Protein AF-A0A348WV08-F1 (afdb_monomer_lite)

Structure (mmCIF, N/CA/C/O backbone):
data_AF-A0A348WV08-F1
#
_entry.id   AF-A0A348WV08-F1
#
loop_
_atom_site.group_PDB
_atom_site.id
_atom_site.type_symbol
_atom_site.label_atom_id
_atom_site.label_alt_id
_atom_site.label_comp_id
_atom_site.label_asym_id
_atom_site.label_entity_id
_atom_site.label_seq_id
_atom_site.pdbx_PDB_ins_code
_atom_site.Cartn_x
_atom_site.Cartn_y
_atom_site.Cartn_z
_atom_site.occupancy
_atom_site.B_iso_or_equiv
_atom_site.auth_seq_id
_atom_site.auth_comp_id
_atom_site.auth_asym_id
_atom_site.auth_atom_id
_atom_site.pdbx_PDB_model_num
ATOM 1 N N . MET A 1 1 ? 57.930 -30.888 -2.748 1.00 47.56 1 MET A N 1
ATOM 2 C CA . MET A 1 1 ? 56.569 -30.957 -2.159 1.00 47.56 1 MET A CA 1
ATOM 3 C C . MET A 1 1 ? 55.900 -29.597 -1.934 1.00 47.56 1 MET A C 1
ATOM 5 O O . MET A 1 1 ? 54.739 -29.476 -2.292 1.00 47.56 1 MET A O 1
ATOM 9 N N . LYS A 1 2 ? 56.587 -28.553 -1.433 1.00 42.75 2 LYS A N 1
ATOM 10 C CA . LYS A 1 2 ? 55.959 -27.233 -1.171 1.00 42.75 2 LYS A CA 1
ATOM 11 C C . LYS A 1 2 ? 55.374 -26.510 -2.407 1.00 42.75 2 LYS A C 1
ATOM 13 O O . LYS A 1 2 ? 54.366 -25.836 -2.266 1.00 42.75 2 LYS A O 1
ATOM 18 N N . LYS A 1 3 ? 55.942 -26.695 -3.611 1.00 43.44 3 LYS A N 1
ATOM 19 C CA . LYS A 1 3 ? 55.438 -26.076 -4.862 1.00 43.44 3 LYS A CA 1
ATOM 20 C C . LYS A 1 3 ? 54.207 -26.764 -5.478 1.00 43.44 3 LYS A C 1
ATOM 22 O O . LYS A 1 3 ? 53.479 -26.128 -6.225 1.00 43.44 3 LYS A O 1
ATOM 27 N N . ILE A 1 4 ? 53.964 -28.043 -5.170 1.00 52.16 4 ILE A N 1
ATOM 28 C CA . ILE A 1 4 ? 52.787 -28.780 -5.676 1.00 52.16 4 ILE A CA 1
ATOM 29 C C . ILE A 1 4 ? 51.569 -28.493 -4.786 1.00 52.16 4 ILE A C 1
ATOM 31 O O . ILE A 1 4 ? 50.475 -28.293 -5.302 1.00 52.16 4 ILE A O 1
ATOM 35 N N . LEU A 1 5 ? 51.775 -28.350 -3.468 1.00 45.19 5 LEU A N 1
ATOM 36 C CA . LEU A 1 5 ? 50.717 -27.926 -2.544 1.00 45.19 5 LEU A CA 1
ATOM 37 C C . LEU A 1 5 ? 50.213 -26.502 -2.835 1.00 45.19 5 LEU A C 1
ATOM 39 O O . LEU A 1 5 ? 49.016 -26.260 -2.760 1.00 45.19 5 LEU A O 1
ATOM 43 N N . SER A 1 6 ? 51.095 -25.568 -3.216 1.00 48.50 6 SER A N 1
ATOM 44 C CA . SER A 1 6 ? 50.681 -24.191 -3.527 1.00 48.50 6 SER A CA 1
ATOM 45 C C . SER A 1 6 ? 49.849 -24.085 -4.808 1.00 48.50 6 SER A C 1
ATOM 47 O O . SER A 1 6 ? 48.961 -23.245 -4.882 1.00 48.50 6 SER A O 1
ATOM 49 N N . ILE A 1 7 ? 50.098 -24.940 -5.806 1.00 53.59 7 ILE A N 1
ATOM 50 C CA . ILE A 1 7 ? 49.329 -24.954 -7.063 1.00 53.59 7 ILE A CA 1
ATOM 51 C C . ILE A 1 7 ? 47.946 -25.584 -6.841 1.00 53.59 7 ILE A C 1
ATOM 53 O O . ILE A 1 7 ? 46.958 -25.073 -7.363 1.00 53.59 7 ILE A O 1
ATOM 57 N N . LEU A 1 8 ? 47.853 -26.628 -6.007 1.00 46.19 8 LEU A N 1
ATOM 58 C CA . LEU A 1 8 ? 46.576 -27.260 -5.662 1.00 46.19 8 LEU A CA 1
ATOM 59 C C . LEU A 1 8 ? 45.664 -26.318 -4.853 1.00 46.19 8 LEU A C 1
ATOM 61 O O . LEU A 1 8 ? 44.464 -26.273 -5.106 1.00 46.19 8 LEU A O 1
ATOM 65 N N . SER A 1 9 ? 46.239 -25.515 -3.947 1.00 51.31 9 SER A N 1
ATOM 66 C CA . SER A 1 9 ? 45.500 -24.504 -3.174 1.00 51.31 9 SER A CA 1
ATOM 67 C C . SER A 1 9 ? 45.034 -23.306 -4.008 1.00 51.31 9 SER A C 1
ATOM 69 O O . SER A 1 9 ? 44.020 -22.699 -3.683 1.00 51.31 9 SER A O 1
ATOM 71 N N . ILE A 1 10 ? 45.740 -22.957 -5.090 1.00 53.06 10 ILE A N 1
ATOM 72 C CA . ILE A 1 10 ? 45.308 -21.895 -6.015 1.00 53.06 10 ILE A CA 1
ATOM 73 C C . ILE A 1 10 ? 44.174 -22.398 -6.922 1.00 53.06 10 ILE A C 1
ATOM 75 O O . ILE A 1 10 ? 43.250 -21.642 -7.207 1.00 53.06 10 ILE A O 1
ATOM 79 N N . PHE A 1 11 ? 44.191 -23.678 -7.314 1.00 49.22 11 PHE A N 1
ATOM 80 C CA . PHE A 1 11 ? 43.133 -24.283 -8.132 1.00 49.22 11 PHE A CA 1
ATOM 81 C C . PHE A 1 11 ? 41.819 -24.507 -7.364 1.00 49.22 11 PHE A C 1
ATOM 83 O O . PHE A 1 11 ? 40.741 -24.364 -7.937 1.00 49.22 11 PHE A O 1
ATOM 90 N N . THR A 1 12 ? 41.870 -24.809 -6.062 1.00 52.19 12 THR A N 1
ATOM 91 C CA . THR A 1 12 ? 40.659 -24.851 -5.224 1.00 52.19 12 THR A CA 1
ATOM 92 C C . THR A 1 12 ? 40.107 -23.454 -4.947 1.00 52.19 12 THR A C 1
ATOM 94 O O . THR A 1 12 ? 38.890 -23.285 -4.933 1.00 52.19 12 THR A O 1
ATOM 97 N N . LEU A 1 13 ? 40.959 -22.430 -4.815 1.00 40.41 13 LEU A N 1
ATOM 98 C CA . LEU A 1 13 ? 40.504 -21.051 -4.611 1.00 40.41 13 LEU A CA 1
ATOM 99 C C . LEU A 1 13 ? 39.830 -20.458 -5.862 1.00 40.41 13 LEU A C 1
ATOM 101 O O . LEU A 1 13 ? 38.844 -19.732 -5.737 1.00 40.41 13 LEU A O 1
ATOM 105 N N . THR A 1 14 ? 40.290 -20.804 -7.071 1.00 49.41 14 THR A N 1
ATOM 106 C CA . THR A 1 14 ? 39.618 -20.395 -8.317 1.00 49.41 14 THR A CA 1
ATOM 107 C C . THR A 1 14 ? 38.296 -21.130 -8.540 1.00 49.41 14 THR A C 1
ATOM 109 O O . THR A 1 14 ? 37.343 -20.501 -8.994 1.00 49.41 14 THR A O 1
ATOM 112 N N . LEU A 1 15 ? 38.183 -22.402 -8.135 1.00 44.16 15 LEU A N 1
ATOM 113 C CA . LEU A 1 15 ? 36.923 -23.161 -8.183 1.00 44.16 15 LEU A CA 1
ATOM 114 C C . LEU A 1 15 ? 35.855 -22.613 -7.220 1.00 44.16 15 LEU A C 1
ATOM 116 O O . LEU A 1 15 ? 34.680 -22.543 -7.589 1.00 44.16 15 LEU A O 1
ATOM 120 N N . VAL A 1 16 ? 36.251 -22.145 -6.031 1.00 44.25 16 VAL A N 1
ATOM 121 C CA . VAL A 1 16 ? 35.329 -21.494 -5.081 1.00 44.25 16 VAL A CA 1
ATOM 122 C C . VAL A 1 16 ? 34.919 -20.098 -5.572 1.00 44.25 16 VAL A C 1
ATOM 124 O O . VAL A 1 16 ? 33.763 -19.716 -5.419 1.00 44.25 16 VAL A O 1
ATOM 127 N N . MET A 1 17 ? 35.790 -19.363 -6.269 1.00 39.31 17 MET A N 1
ATOM 128 C CA . MET A 1 17 ? 35.460 -18.037 -6.826 1.00 39.31 17 MET A CA 1
ATOM 129 C C . MET A 1 17 ? 34.585 -18.097 -8.094 1.00 39.31 17 MET A C 1
ATOM 131 O O . MET A 1 17 ? 33.838 -17.160 -8.369 1.00 39.31 17 MET A O 1
ATOM 135 N N . SER A 1 18 ? 34.588 -19.208 -8.840 1.00 38.59 18 SER A N 1
ATOM 136 C CA . SER A 1 18 ? 33.618 -19.455 -9.926 1.00 38.59 18 SER A CA 1
ATOM 137 C C . SER A 1 18 ? 32.220 -19.877 -9.437 1.00 38.59 18 SER A C 1
ATOM 139 O O . SER A 1 18 ? 31.273 -19.933 -10.227 1.00 38.59 18 SER A O 1
ATOM 141 N N . SER A 1 19 ? 32.055 -20.120 -8.131 1.00 35.66 19 SER A N 1
ATOM 142 C CA . SER A 1 19 ? 30.757 -20.441 -7.521 1.00 35.66 19 SER A CA 1
ATOM 143 C C . SER A 1 19 ? 29.884 -19.214 -7.206 1.00 35.66 19 SER A C 1
ATOM 145 O O . SER A 1 19 ? 28.741 -19.372 -6.784 1.00 35.66 19 SER A O 1
ATOM 147 N N . CYS A 1 20 ? 30.320 -17.995 -7.555 1.00 36.00 20 CYS A N 1
ATOM 148 C CA . CYS A 1 20 ? 29.444 -16.810 -7.615 1.00 36.00 20 CYS A CA 1
ATOM 149 C C . CYS A 1 20 ? 28.296 -16.928 -8.646 1.00 36.00 20 CYS A C 1
ATOM 151 O O . CYS A 1 20 ? 27.473 -16.026 -8.760 1.00 36.00 20 CYS A O 1
ATOM 153 N N . SER A 1 21 ? 28.207 -18.042 -9.380 1.00 34.44 21 SER A N 1
ATOM 154 C CA . SER A 1 21 ? 27.080 -18.407 -10.248 1.00 34.44 21 SER A CA 1
ATOM 155 C C . SER A 1 21 ? 25.971 -19.218 -9.545 1.00 34.44 21 SER A C 1
ATOM 157 O O . SER A 1 21 ? 24.948 -19.508 -10.169 1.00 34.44 21 SER A O 1
ATOM 159 N N . LEU A 1 22 ? 26.133 -19.581 -8.261 1.00 37.97 22 LEU A N 1
ATOM 160 C CA . LEU A 1 22 ? 25.175 -20.413 -7.509 1.00 37.97 22 LEU A CA 1
ATOM 161 C C . LEU A 1 22 ? 24.136 -19.636 -6.690 1.00 37.97 22 LEU A C 1
ATOM 163 O O . LEU A 1 22 ? 23.132 -20.223 -6.289 1.00 37.97 22 LEU A O 1
ATOM 167 N N . LEU A 1 23 ? 24.276 -18.317 -6.543 1.00 43.03 23 LEU A N 1
ATOM 168 C CA . LEU A 1 23 ? 23.153 -17.445 -6.183 1.00 43.03 23 LEU A CA 1
ATOM 169 C C . LEU A 1 23 ? 22.360 -17.113 -7.453 1.00 43.03 23 LEU A C 1
ATOM 171 O O . LEU A 1 23 ? 22.232 -15.960 -7.857 1.00 43.03 23 LEU A O 1
ATOM 175 N N . LYS A 1 24 ? 21.832 -18.141 -8.131 1.00 50.00 24 LYS A N 1
ATOM 176 C CA . LYS A 1 24 ? 20.733 -17.903 -9.070 1.00 50.00 24 LYS A CA 1
ATOM 177 C C . LYS A 1 24 ? 19.615 -17.297 -8.231 1.00 50.00 24 LYS A C 1
ATOM 179 O O . LYS A 1 24 ? 19.110 -17.989 -7.351 1.00 50.00 24 LYS A O 1
ATOM 184 N N . ASN A 1 25 ? 19.264 -16.032 -8.476 1.00 62.06 25 ASN A N 1
ATOM 185 C CA . ASN A 1 25 ? 18.064 -15.417 -7.907 1.00 62.06 25 ASN A CA 1
ATOM 186 C C . ASN A 1 25 ? 16.901 -16.366 -8.205 1.00 62.06 25 ASN A C 1
ATOM 188 O O . ASN A 1 25 ? 16.489 -16.489 -9.361 1.00 62.06 25 ASN A O 1
ATOM 192 N N . LYS A 1 26 ? 16.474 -17.124 -7.192 1.00 88.12 26 LYS A N 1
ATOM 193 C CA . LYS A 1 26 ? 15.433 -18.131 -7.347 1.00 88.12 26 LYS A CA 1
ATOM 194 C C . LYS A 1 26 ? 14.136 -17.393 -7.634 1.00 88.12 26 LYS A C 1
ATOM 196 O O . LYS A 1 26 ? 13.833 -16.387 -6.995 1.00 88.12 26 LYS A O 1
ATOM 201 N N . TYR A 1 27 ? 13.399 -17.882 -8.617 1.00 94.25 27 TYR A N 1
ATOM 202 C CA . TYR A 1 27 ? 12.135 -17.288 -9.009 1.00 94.25 27 TYR A CA 1
ATOM 203 C C . TYR A 1 27 ? 11.101 -18.364 -9.288 1.00 94.25 27 TYR A C 1
ATOM 205 O O . TYR A 1 27 ? 11.436 -19.503 -9.621 1.00 94.25 27 TYR A O 1
ATOM 213 N N . VAL A 1 28 ? 9.844 -17.963 -9.169 1.00 95.81 28 VAL A N 1
ATOM 214 C CA . VAL A 1 28 ? 8.684 -18.710 -9.643 1.00 95.81 28 VAL A CA 1
ATOM 215 C C . VAL A 1 28 ? 8.104 -17.945 -10.827 1.00 95.81 28 VAL A C 1
ATOM 217 O O . VAL A 1 28 ? 8.175 -16.716 -10.870 1.00 95.81 28 VAL A O 1
ATOM 220 N N . THR A 1 29 ? 7.596 -18.674 -11.819 1.00 97.19 29 THR A N 1
ATOM 221 C CA . THR A 1 29 ? 6.893 -18.088 -12.967 1.00 97.19 29 THR A CA 1
ATOM 222 C C . THR A 1 29 ? 5.398 -18.218 -12.731 1.00 97.19 29 THR A C 1
ATOM 224 O O . THR A 1 29 ? 4.915 -19.327 -12.514 1.00 97.19 29 THR A O 1
ATOM 227 N N . MET A 1 30 ? 4.687 -17.100 -12.787 1.00 97.00 30 MET A N 1
ATOM 228 C CA . MET A 1 30 ? 3.236 -17.043 -12.689 1.00 97.00 30 MET A CA 1
ATOM 229 C C . MET A 1 30 ? 2.674 -16.856 -14.097 1.00 97.00 30 MET A C 1
ATOM 231 O O . MET A 1 30 ? 2.972 -15.865 -14.760 1.00 97.00 30 MET A O 1
ATOM 235 N N . THR A 1 31 ? 1.911 -17.830 -14.590 1.00 96.00 31 THR A N 1
ATOM 236 C CA . THR A 1 31 ? 1.481 -17.858 -15.998 1.00 96.00 31 THR A CA 1
ATOM 237 C C . THR A 1 31 ? 0.559 -16.693 -16.353 1.00 96.00 31 THR A C 1
ATOM 239 O O . THR A 1 31 ? 0.739 -16.084 -17.400 1.00 96.00 31 THR A O 1
ATOM 242 N N . ASN A 1 32 ? -0.367 -16.339 -15.461 1.00 95.31 32 ASN A N 1
ATOM 243 C CA . ASN A 1 32 ? -1.446 -15.386 -15.726 1.00 95.31 32 ASN A CA 1
ATOM 244 C C . ASN A 1 32 ? -1.342 -14.168 -14.802 1.00 95.31 32 ASN A C 1
ATOM 246 O O . ASN A 1 32 ? -2.284 -13.898 -14.071 1.00 95.31 32 ASN A O 1
ATOM 250 N N . GLY A 1 33 ? -0.188 -13.503 -14.746 1.00 96.69 33 GLY A N 1
ATOM 251 C CA . GLY A 1 33 ? 0.015 -12.411 -13.794 1.00 96.69 33 GLY A CA 1
ATOM 252 C C . GLY A 1 33 ? 0.097 -12.887 -12.342 1.00 96.69 33 GLY A C 1
ATOM 253 O O . GLY A 1 33 ? 0.328 -14.065 -12.057 1.00 96.69 33 GLY A O 1
ATOM 254 N N . VAL A 1 34 ? -0.034 -11.953 -11.405 1.00 97.69 34 VAL A N 1
ATOM 255 C CA . VAL A 1 34 ? 0.098 -12.227 -9.969 1.00 97.69 34 VAL A CA 1
ATOM 256 C C . VAL A 1 34 ? -0.884 -11.392 -9.159 1.00 97.69 34 VAL A C 1
ATOM 258 O O . VAL A 1 34 ? -1.019 -10.193 -9.388 1.00 97.69 34 VAL A O 1
ATOM 261 N N . ASP A 1 35 ? -1.540 -12.032 -8.193 1.00 97.25 35 ASP A N 1
ATOM 262 C CA . ASP A 1 35 ? -2.422 -11.370 -7.235 1.00 97.25 35 ASP A CA 1
ATOM 263 C C . ASP A 1 35 ? -1.643 -10.899 -6.007 1.00 97.25 35 ASP A C 1
ATOM 265 O O . ASP A 1 35 ? -0.949 -11.679 -5.346 1.00 97.25 35 ASP A O 1
ATOM 269 N N . ILE A 1 36 ? -1.807 -9.621 -5.682 1.00 97.19 36 ILE A N 1
ATOM 270 C CA . ILE A 1 36 ? -1.300 -8.982 -4.477 1.00 97.19 36 ILE A CA 1
ATOM 271 C C . ILE A 1 36 ? -2.448 -8.897 -3.470 1.00 97.19 36 ILE A C 1
ATOM 273 O O . ILE A 1 36 ? -3.431 -8.189 -3.684 1.00 97.19 36 ILE A O 1
ATOM 277 N N . THR A 1 37 ? -2.330 -9.639 -2.372 1.00 95.88 37 THR A N 1
ATOM 278 C CA . THR A 1 37 ? -3.367 -9.782 -1.340 1.00 95.88 37 THR A CA 1
ATOM 279 C C . THR A 1 37 ? -2.747 -10.179 0.006 1.00 95.88 37 THR A C 1
ATOM 281 O O . THR A 1 37 ? -1.536 -10.342 0.124 1.00 95.88 37 THR A O 1
ATOM 284 N N . ILE A 1 38 ? -3.553 -10.359 1.048 1.00 92.81 38 ILE A N 1
ATOM 285 C CA . ILE A 1 38 ? -3.083 -10.827 2.357 1.00 92.81 38 ILE A CA 1
ATOM 286 C C . ILE A 1 38 ? -2.446 -12.239 2.238 1.00 92.81 38 ILE A C 1
ATOM 288 O O . ILE A 1 38 ? -2.976 -13.082 1.504 1.00 92.81 38 ILE A O 1
ATOM 292 N N . PRO A 1 39 ? -1.340 -12.549 2.953 1.00 91.69 39 PRO A N 1
ATOM 293 C CA . PRO A 1 39 ? -0.739 -13.884 2.969 1.00 91.69 39 PRO A CA 1
ATOM 294 C C . PRO A 1 39 ? -1.702 -14.951 3.488 1.00 91.69 39 PRO A C 1
ATOM 296 O O . PRO A 1 39 ? -2.547 -14.684 4.343 1.00 91.69 39 PRO A O 1
ATOM 299 N N . ASN A 1 40 ? -1.588 -16.170 2.961 1.00 89.94 40 ASN A N 1
ATOM 300 C CA . ASN A 1 40 ? -2.555 -17.238 3.225 1.00 89.94 40 ASN A CA 1
ATOM 301 C C . ASN A 1 40 ? -2.696 -17.561 4.718 1.00 89.94 40 ASN A C 1
ATOM 303 O O . ASN A 1 40 ? -3.810 -17.782 5.179 1.00 89.94 40 ASN A O 1
ATOM 307 N N . GLU A 1 41 ? -1.603 -17.506 5.476 1.00 90.44 41 GLU A N 1
ATOM 308 C CA . GLU A 1 41 ? -1.594 -17.745 6.917 1.00 90.44 41 GLU A CA 1
ATOM 309 C C . GLU A 1 41 ? -2.443 -16.736 7.704 1.00 90.44 41 GLU A C 1
ATOM 311 O O . GLU A 1 41 ? -2.967 -17.077 8.755 1.00 90.44 41 GLU A O 1
ATOM 316 N N . TYR A 1 42 ? -2.659 -15.521 7.191 1.00 92.00 42 TYR A N 1
ATOM 317 C CA . TYR A 1 42 ? -3.542 -14.538 7.827 1.00 92.00 42 TYR A CA 1
ATOM 318 C C . TYR A 1 42 ? -5.014 -14.749 7.443 1.00 92.00 42 TYR A C 1
ATOM 320 O O . TYR A 1 42 ? -5.894 -14.405 8.232 1.00 92.00 42 TYR A O 1
ATOM 328 N N . LYS A 1 43 ? -5.305 -15.312 6.257 1.00 91.00 43 LYS A N 1
ATOM 329 C CA . LYS A 1 43 ? -6.672 -15.408 5.700 1.00 91.00 43 LYS A CA 1
ATOM 330 C C . LYS A 1 43 ? -7.639 -16.155 6.617 1.00 91.00 43 LYS A C 1
ATOM 332 O O . LYS A 1 43 ? -8.775 -15.719 6.773 1.00 91.00 43 LYS A O 1
ATOM 337 N N . GLU A 1 44 ? -7.188 -17.232 7.257 1.00 89.06 44 GLU A N 1
ATOM 338 C CA . GLU A 1 44 ? -8.007 -18.049 8.172 1.00 89.06 44 GLU A CA 1
ATOM 339 C C . GLU A 1 44 ? -8.409 -17.300 9.455 1.00 89.06 44 GLU A C 1
ATOM 341 O O . GLU A 1 44 ? -9.385 -17.647 10.127 1.00 89.06 44 GLU A O 1
ATOM 346 N N . HIS A 1 45 ? -7.674 -16.239 9.785 1.00 93.00 45 HIS A N 1
ATOM 347 C CA . HIS A 1 45 ? -7.901 -15.421 10.969 1.00 93.00 45 HIS A CA 1
ATOM 348 C C . HIS A 1 45 ? -8.636 -14.118 10.665 1.00 93.00 45 HIS A C 1
ATOM 350 O O . HIS A 1 45 ? -9.028 -13.425 11.603 1.00 93.00 45 HIS A O 1
ATOM 356 N N . MET A 1 46 ? -8.851 -13.782 9.391 1.00 94.81 46 MET A N 1
ATOM 357 C CA . MET A 1 46 ? -9.617 -12.596 9.022 1.00 94.81 46 MET A CA 1
ATOM 358 C C . MET A 1 46 ? -11.075 -12.739 9.469 1.00 94.81 46 MET A C 1
ATOM 360 O O . MET A 1 46 ? -11.670 -13.812 9.357 1.00 94.81 46 MET A O 1
ATOM 364 N N . LEU A 1 47 ? -11.649 -11.644 9.969 1.00 95.44 47 LEU A N 1
ATOM 365 C CA . LEU A 1 47 ? -13.059 -11.559 10.353 1.00 95.44 47 LEU A CA 1
ATOM 366 C C . LEU A 1 47 ? -13.969 -11.842 9.151 1.00 95.44 47 LEU A C 1
ATOM 368 O O . LEU A 1 47 ? -14.894 -12.642 9.228 1.00 95.44 47 LEU A O 1
ATOM 372 N N . LEU A 1 48 ? -13.643 -11.221 8.013 1.00 94.38 48 LEU A N 1
ATOM 373 C CA . LEU A 1 48 ? -14.397 -11.304 6.766 1.00 94.38 48 LEU A CA 1
ATOM 374 C C . LEU A 1 48 ? -13.493 -11.786 5.617 1.00 94.38 48 LEU A C 1
ATOM 376 O O . LEU A 1 48 ? -13.024 -10.972 4.820 1.00 94.38 48 LEU A O 1
ATOM 380 N N . PRO A 1 49 ? -13.249 -13.105 5.478 1.00 90.25 49 PRO A N 1
ATOM 381 C CA . PRO A 1 49 ? -12.351 -13.644 4.450 1.00 90.25 49 PRO A CA 1
ATOM 382 C C . PRO A 1 49 ? -12.747 -13.285 3.010 1.00 90.25 49 PRO A C 1
ATOM 384 O O . PRO A 1 49 ? -11.884 -13.156 2.146 1.00 90.25 49 PRO A O 1
ATOM 387 N N . ASN A 1 50 ? -14.044 -13.077 2.758 1.00 89.94 50 ASN A N 1
ATOM 388 C CA . ASN A 1 50 ? -14.577 -12.726 1.437 1.00 89.94 50 ASN A CA 1
ATOM 389 C C . ASN A 1 50 ? -14.431 -11.235 1.081 1.00 89.94 50 ASN A C 1
ATOM 391 O O . ASN A 1 50 ? -14.732 -10.860 -0.045 1.00 89.94 50 ASN A O 1
ATOM 395 N N . HIS A 1 51 ? -13.987 -10.398 2.023 1.00 91.69 51 HIS A N 1
ATOM 396 C CA . HIS A 1 51 ? -13.787 -8.958 1.824 1.00 91.69 51 HIS A CA 1
ATOM 397 C C . HIS A 1 51 ? -12.298 -8.579 1.789 1.00 91.69 51 HIS A C 1
ATOM 399 O O . HIS A 1 51 ? -11.946 -7.404 1.843 1.00 91.69 51 HIS A O 1
ATOM 405 N N . ILE A 1 52 ? -11.401 -9.567 1.719 1.00 93.19 52 ILE A N 1
ATOM 406 C CA . ILE A 1 52 ? -9.962 -9.320 1.616 1.00 93.19 52 ILE A CA 1
ATOM 407 C C . ILE A 1 52 ? -9.661 -8.702 0.240 1.00 93.19 52 ILE A C 1
ATOM 409 O O . ILE A 1 52 ? -10.004 -9.313 -0.777 1.00 93.19 52 ILE A O 1
ATOM 413 N N . PRO A 1 53 ? -8.982 -7.543 0.171 1.00 94.50 53 PRO A N 1
ATOM 414 C CA . PRO A 1 53 ? -8.663 -6.914 -1.097 1.00 94.50 53 PRO A CA 1
ATOM 415 C C . PRO A 1 53 ? -7.645 -7.758 -1.864 1.00 94.50 53 PRO A C 1
ATOM 417 O O . PRO A 1 53 ? -6.717 -8.345 -1.293 1.00 94.50 53 PRO A O 1
ATOM 420 N N . SER A 1 54 ? -7.813 -7.800 -3.181 1.00 94.81 54 SER A N 1
ATOM 421 C CA . SER A 1 54 ? -6.881 -8.445 -4.097 1.00 94.81 54 SER A CA 1
ATOM 422 C C . SER A 1 54 ? -6.670 -7.558 -5.308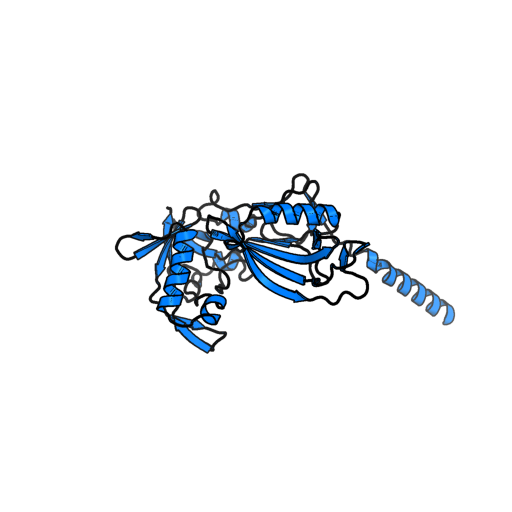 1.00 94.81 54 SER A C 1
ATOM 424 O O . SER A 1 54 ? -7.622 -7.098 -5.934 1.00 94.81 54 SER A O 1
ATOM 426 N N . ILE A 1 55 ? -5.408 -7.317 -5.630 1.00 95.25 55 ILE A N 1
ATOM 427 C CA . ILE A 1 55 ? -4.993 -6.515 -6.769 1.00 95.25 55 ILE A CA 1
ATOM 428 C C . ILE A 1 55 ? -4.246 -7.415 -7.727 1.00 95.25 55 ILE A C 1
ATOM 430 O O . ILE A 1 55 ? -3.191 -7.937 -7.384 1.00 95.25 55 ILE A O 1
ATOM 434 N N . HIS A 1 56 ? -4.758 -7.540 -8.941 1.00 97.12 56 HIS A N 1
ATOM 435 C CA . HIS A 1 56 ? -4.062 -8.271 -9.982 1.00 97.12 56 HIS A CA 1
ATOM 436 C C . HIS A 1 56 ? -3.032 -7.376 -10.684 1.00 97.12 56 HIS A C 1
ATOM 438 O O . HIS A 1 56 ? -3.323 -6.208 -10.960 1.00 97.12 56 HIS A O 1
ATOM 444 N N . PHE A 1 57 ? -1.840 -7.917 -10.946 1.00 98.25 57 PHE A N 1
ATOM 445 C CA . PHE A 1 57 ? -0.834 -7.339 -11.835 1.00 98.25 57 PHE A CA 1
ATOM 446 C C . PHE A 1 57 ? -0.718 -8.190 -13.102 1.00 98.25 57 PHE A C 1
ATOM 448 O O . PHE A 1 57 ? -0.225 -9.324 -13.056 1.00 98.25 57 PHE A O 1
ATOM 455 N N . ASP A 1 58 ? -1.143 -7.616 -14.226 1.00 97.88 58 ASP A N 1
ATOM 456 C CA . ASP A 1 58 ? -1.208 -8.284 -15.523 1.00 97.88 58 ASP A CA 1
ATOM 457 C C . ASP A 1 58 ? 0.161 -8.348 -16.210 1.00 97.88 58 ASP A C 1
ATOM 459 O O . ASP A 1 58 ? 0.660 -7.367 -16.767 1.00 97.88 58 ASP A O 1
ATOM 463 N N . LEU A 1 59 ? 0.763 -9.539 -16.211 1.00 97.81 59 LEU A N 1
ATOM 464 C CA . LEU A 1 59 ? 1.902 -9.870 -17.062 1.00 97.81 59 LEU A CA 1
ATOM 465 C C . LEU A 1 59 ? 1.988 -11.387 -17.258 1.00 97.81 59 LEU A C 1
ATOM 467 O O . LEU A 1 59 ? 2.146 -12.147 -16.300 1.00 97.81 59 LEU A O 1
ATOM 471 N N . GLU A 1 60 ? 1.909 -11.832 -18.510 1.00 97.38 60 GLU A N 1
ATOM 472 C CA . GLU A 1 60 ? 2.022 -13.250 -18.842 1.00 97.38 60 GLU A CA 1
ATOM 473 C C . GLU A 1 60 ? 3.411 -13.785 -18.473 1.00 97.38 60 GLU A C 1
ATOM 475 O O . GLU A 1 60 ? 4.438 -13.169 -18.772 1.00 97.38 60 GLU A O 1
ATOM 480 N N . ASN A 1 61 ? 3.447 -14.957 -17.837 1.00 97.12 61 ASN A N 1
ATOM 481 C CA . ASN A 1 61 ? 4.678 -15.616 -17.400 1.00 97.12 61 ASN A CA 1
ATOM 482 C C . ASN A 1 61 ? 5.586 -14.708 -16.546 1.00 97.12 61 ASN A C 1
ATOM 484 O O . ASN A 1 61 ? 6.818 -14.781 -16.636 1.00 97.12 61 ASN A O 1
ATOM 488 N N . VAL A 1 62 ? 4.987 -13.860 -15.701 1.00 97.69 62 VAL A N 1
ATOM 489 C CA . VAL A 1 62 ? 5.732 -12.970 -14.811 1.00 97.69 62 VAL A CA 1
ATOM 490 C C . VAL A 1 62 ? 6.571 -13.763 -13.820 1.00 97.69 62 VAL A C 1
ATOM 492 O O . VAL A 1 62 ? 6.119 -14.706 -13.170 1.00 97.69 62 VAL A O 1
ATOM 495 N N . ARG A 1 63 ? 7.831 -13.366 -13.690 1.00 97.69 63 ARG A N 1
ATOM 496 C CA . ARG A 1 63 ? 8.792 -13.967 -12.772 1.00 97.69 63 ARG A CA 1
ATOM 497 C C . ARG A 1 63 ? 8.905 -13.137 -11.507 1.00 97.69 63 ARG A C 1
ATOM 499 O O . ARG A 1 63 ? 9.225 -11.943 -11.548 1.00 97.69 63 ARG A O 1
ATOM 506 N N . ILE A 1 64 ? 8.684 -13.793 -10.376 1.00 97.44 64 ILE A N 1
ATOM 507 C CA . ILE A 1 64 ? 8.753 -13.191 -9.044 1.00 97.44 64 ILE A CA 1
ATOM 508 C C . ILE A 1 64 ? 9.751 -13.959 -8.179 1.00 97.44 64 ILE A C 1
ATOM 510 O O . ILE A 1 64 ? 9.944 -15.161 -8.363 1.00 97.44 64 ILE A O 1
ATOM 514 N N . SER A 1 65 ? 10.411 -13.271 -7.248 1.00 95.44 65 SER A N 1
ATOM 515 C CA . SER A 1 65 ? 11.351 -13.895 -6.313 1.00 95.44 65 SER A CA 1
ATOM 516 C C . SER A 1 65 ? 10.644 -14.968 -5.487 1.00 95.44 65 SER A C 1
ATOM 518 O O . SER A 1 65 ? 9.496 -14.763 -5.092 1.00 95.44 65 SER A O 1
ATOM 520 N N . THR A 1 66 ? 11.333 -16.063 -5.151 1.00 94.25 66 THR A N 1
ATOM 521 C CA . THR A 1 66 ? 10.818 -17.052 -4.182 1.00 94.25 66 THR A CA 1
ATOM 522 C C . THR A 1 66 ? 10.600 -16.472 -2.786 1.00 94.25 66 THR A C 1
ATOM 524 O O . THR A 1 66 ? 9.858 -17.054 -2.008 1.00 94.25 66 THR A O 1
ATOM 527 N N . ASP A 1 67 ? 11.216 -15.326 -2.488 1.00 91.88 67 ASP A N 1
ATOM 528 C CA . ASP A 1 67 ? 11.050 -14.602 -1.220 1.00 91.88 67 ASP A CA 1
ATOM 529 C C . ASP A 1 67 ? 9.900 -13.577 -1.278 1.00 91.88 67 ASP A C 1
ATOM 531 O O . ASP A 1 67 ? 9.820 -12.666 -0.447 1.00 91.88 67 ASP A O 1
ATOM 535 N N . SER A 1 68 ? 9.065 -13.646 -2.319 1.00 93.56 68 SER A N 1
ATOM 536 C CA . SER A 1 68 ? 7.820 -12.883 -2.391 1.00 93.56 68 SER A CA 1
ATOM 537 C C . SER A 1 68 ? 6.776 -13.521 -1.477 1.00 93.56 68 SER A C 1
ATOM 539 O O . SER A 1 68 ? 6.717 -14.743 -1.350 1.00 93.56 68 SER A O 1
ATOM 541 N N . THR A 1 69 ? 5.921 -12.699 -0.881 1.00 93.44 69 THR A N 1
ATOM 542 C CA . THR A 1 69 ? 4.689 -13.150 -0.219 1.00 93.44 69 THR A CA 1
ATOM 543 C C . THR A 1 69 ? 3.494 -12.679 -1.044 1.00 93.44 69 THR A C 1
ATOM 545 O O . THR A 1 69 ? 3.654 -11.842 -1.932 1.00 93.44 69 THR A O 1
ATOM 548 N N . ASN A 1 70 ? 2.279 -13.153 -0.750 1.00 94.00 70 ASN A N 1
ATOM 549 C CA . ASN A 1 70 ? 1.083 -12.614 -1.410 1.00 94.00 70 ASN A CA 1
ATOM 550 C C . ASN A 1 70 ? 0.952 -11.093 -1.221 1.00 94.00 70 ASN A C 1
ATOM 552 O O . ASN A 1 70 ? 0.449 -10.418 -2.108 1.00 94.00 70 ASN A O 1
ATOM 556 N N . ALA A 1 71 ? 1.426 -10.550 -0.096 1.00 94.88 71 ALA A N 1
ATOM 557 C CA . ALA A 1 71 ? 1.339 -9.121 0.192 1.00 94.88 71 ALA A CA 1
ATOM 558 C C . ALA A 1 71 ? 2.525 -8.313 -0.334 1.00 94.88 71 ALA A C 1
ATOM 560 O O . ALA A 1 71 ? 2.446 -7.092 -0.333 1.00 94.88 71 ALA A O 1
ATOM 561 N N . LEU A 1 72 ? 3.614 -8.954 -0.764 1.00 95.62 72 LEU A N 1
ATOM 562 C CA . LEU A 1 72 ? 4.800 -8.294 -1.304 1.00 95.62 72 LEU A CA 1
ATOM 563 C C . LEU A 1 72 ? 5.364 -9.112 -2.455 1.00 95.62 72 LEU A C 1
ATOM 565 O O . LEU A 1 72 ? 6.098 -10.086 -2.264 1.00 95.62 72 LEU A O 1
ATOM 569 N N . VAL A 1 73 ? 5.080 -8.647 -3.661 1.00 97.44 73 VAL A N 1
ATOM 570 C CA . VAL A 1 73 ? 5.601 -9.229 -4.887 1.00 97.44 73 VAL A CA 1
ATOM 571 C C . VAL A 1 73 ? 6.879 -8.507 -5.279 1.00 97.44 73 VAL A C 1
ATOM 573 O O . VAL A 1 73 ? 6.885 -7.292 -5.465 1.00 97.44 73 VAL A O 1
ATOM 576 N N . LYS A 1 74 ? 7.973 -9.258 -5.432 1.00 97.12 74 LYS A N 1
ATOM 577 C CA . LYS A 1 74 ? 9.261 -8.745 -5.918 1.00 97.12 74 LYS A CA 1
ATOM 578 C C . LYS A 1 74 ? 9.535 -9.330 -7.294 1.00 97.12 74 LYS A C 1
ATOM 580 O O . LYS A 1 74 ? 9.836 -10.518 -7.408 1.00 97.12 74 LYS A O 1
ATOM 585 N N . PHE A 1 75 ? 9.469 -8.512 -8.336 1.00 97.38 75 PHE A N 1
ATOM 586 C CA . PHE A 1 75 ? 9.770 -8.962 -9.694 1.00 97.38 75 PHE A CA 1
ATOM 587 C C . PHE A 1 75 ? 11.257 -9.280 -9.831 1.00 97.38 75 PHE A C 1
ATOM 589 O O . PHE A 1 75 ? 12.092 -8.592 -9.250 1.00 97.38 75 PHE A O 1
ATOM 596 N N . VAL A 1 76 ? 11.614 -10.282 -10.634 1.00 94.75 76 VAL A N 1
ATOM 597 C CA . VAL A 1 76 ? 13.018 -10.637 -10.910 1.00 94.75 76 VAL A CA 1
ATOM 598 C C . VAL A 1 76 ? 13.147 -11.265 -12.292 1.00 94.75 76 VAL A C 1
ATOM 600 O O . VAL A 1 76 ? 12.315 -12.068 -12.684 1.00 94.75 76 VAL A O 1
ATOM 603 N N . GLN A 1 77 ? 14.222 -10.957 -13.020 1.00 92.56 77 GLN A N 1
ATOM 604 C CA . GLN A 1 77 ? 14.566 -11.622 -14.291 1.00 92.56 77 GLN A CA 1
ATOM 605 C C . GLN A 1 77 ? 13.459 -11.618 -15.370 1.00 92.56 77 GLN A C 1
ATOM 607 O O . GLN A 1 77 ? 13.431 -12.512 -16.224 1.00 92.56 77 GLN A O 1
ATOM 612 N N . ASN A 1 78 ? 12.555 -10.638 -15.339 1.00 96.19 78 ASN A N 1
ATOM 613 C CA . ASN A 1 78 ? 11.616 -10.392 -16.432 1.00 96.19 78 ASN A CA 1
ATOM 614 C C . ASN A 1 78 ? 12.329 -9.679 -17.582 1.00 96.19 78 ASN A C 1
ATOM 616 O O . ASN A 1 78 ? 13.373 -9.050 -17.374 1.00 96.19 78 ASN A O 1
ATOM 620 N N . ASP A 1 79 ? 11.749 -9.748 -18.782 1.00 96.88 79 ASP A N 1
ATOM 621 C CA . ASP A 1 79 ? 12.145 -8.818 -19.834 1.00 96.88 79 ASP A CA 1
ATOM 622 C C . ASP A 1 79 ? 11.910 -7.382 -19.328 1.00 96.88 79 ASP A C 1
ATOM 624 O O . ASP A 1 79 ? 10.807 -7.062 -18.871 1.00 96.88 79 ASP A O 1
ATOM 628 N N . PRO A 1 80 ? 12.945 -6.526 -19.331 1.00 96.44 80 PRO A N 1
ATOM 629 C CA . PRO A 1 80 ? 12.871 -5.231 -18.676 1.00 96.44 80 PRO A CA 1
ATOM 630 C C . PRO A 1 80 ? 11.953 -4.256 -19.416 1.00 96.44 80 PRO A C 1
ATOM 632 O O . PRO A 1 80 ? 11.418 -3.366 -18.768 1.00 96.44 80 PRO A O 1
ATOM 635 N N . TYR A 1 81 ? 11.760 -4.414 -20.729 1.00 97.94 81 TYR A N 1
ATOM 636 C CA . TYR A 1 81 ? 10.879 -3.561 -21.524 1.00 97.94 81 TYR A CA 1
ATOM 637 C C . TYR A 1 81 ? 9.423 -3.964 -21.312 1.00 97.94 81 TYR A C 1
ATOM 639 O O . TYR A 1 81 ? 8.595 -3.112 -21.002 1.00 97.94 81 TYR A O 1
ATOM 647 N N . VAL A 1 82 ? 9.136 -5.267 -21.380 1.00 98.12 82 VAL A N 1
ATOM 648 C CA . VAL A 1 82 ? 7.783 -5.793 -21.156 1.00 98.12 82 VAL A CA 1
ATOM 649 C C . VAL A 1 82 ? 7.314 -5.507 -19.727 1.00 98.12 82 VAL A C 1
ATOM 651 O O . VAL A 1 82 ? 6.190 -5.053 -19.534 1.00 98.12 82 VAL A O 1
ATOM 654 N N . LEU A 1 83 ? 8.176 -5.699 -18.719 1.00 98.12 83 LEU A N 1
ATOM 655 C CA . LEU A 1 83 ? 7.840 -5.347 -17.335 1.00 98.12 83 LEU A CA 1
ATOM 656 C C . LEU A 1 83 ? 7.610 -3.836 -17.168 1.00 98.12 83 LEU A C 1
ATOM 658 O O . LEU A 1 83 ? 6.731 -3.439 -16.407 1.00 98.12 83 LEU A O 1
ATOM 662 N N . SER A 1 84 ? 8.383 -3.005 -17.877 1.00 98.44 84 SER A N 1
ATOM 663 C CA . SER A 1 84 ? 8.201 -1.548 -17.889 1.00 98.44 84 SER A CA 1
ATOM 664 C C . SER A 1 84 ? 6.801 -1.163 -18.351 1.00 98.44 84 SER A C 1
ATOM 666 O O . SER A 1 84 ? 6.119 -0.388 -17.683 1.00 98.44 84 SER A O 1
ATOM 668 N N . ASP A 1 85 ? 6.373 -1.742 -19.474 1.00 98.44 85 ASP A N 1
ATOM 669 C CA . ASP A 1 85 ? 5.081 -1.455 -20.093 1.00 98.44 85 ASP A CA 1
ATOM 670 C C . ASP A 1 85 ? 3.928 -1.996 -19.244 1.00 98.44 85 ASP A C 1
ATOM 672 O O . ASP A 1 85 ? 2.940 -1.296 -19.031 1.00 98.44 85 ASP A O 1
ATOM 676 N N . ALA A 1 86 ? 4.081 -3.19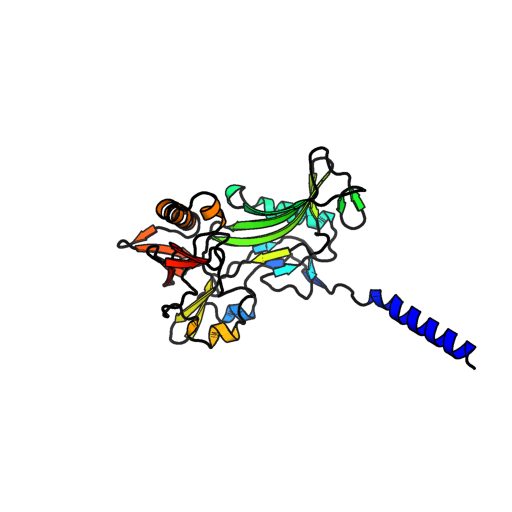5 -18.673 1.00 98.44 86 ALA A N 1
ATOM 677 C CA . ALA A 1 86 ? 3.116 -3.753 -17.729 1.00 98.44 86 ALA A CA 1
ATOM 678 C C . ALA A 1 86 ? 2.958 -2.871 -16.479 1.00 98.44 86 ALA A C 1
ATOM 680 O O . ALA A 1 86 ? 1.838 -2.592 -16.062 1.00 98.44 86 ALA A O 1
ATOM 681 N N . MET A 1 87 ? 4.060 -2.360 -15.914 1.00 98.19 87 MET A N 1
ATOM 682 C CA . MET A 1 87 ? 4.011 -1.436 -14.775 1.00 98.19 87 MET A CA 1
ATOM 683 C C . MET A 1 87 ? 3.347 -0.104 -15.138 1.00 98.19 87 MET A C 1
ATOM 685 O O . MET A 1 87 ? 2.531 0.396 -14.367 1.00 98.19 87 MET A O 1
ATOM 689 N N . ALA A 1 88 ? 3.649 0.452 -16.314 1.00 97.88 88 ALA A N 1
ATOM 690 C CA . ALA A 1 88 ? 3.001 1.667 -16.800 1.00 97.88 88 ALA A CA 1
ATOM 691 C C . ALA A 1 88 ? 1.481 1.479 -16.930 1.00 97.88 88 ALA A C 1
ATOM 693 O O . ALA A 1 88 ? 0.713 2.280 -16.399 1.00 97.88 88 ALA A O 1
ATOM 694 N N . ASN A 1 89 ? 1.050 0.388 -17.570 1.00 97.88 89 ASN A N 1
ATOM 695 C CA . ASN A 1 89 ? -0.364 0.053 -17.743 1.00 97.88 89 ASN A CA 1
ATOM 696 C C . ASN A 1 89 ? -1.061 -0.178 -16.398 1.00 97.88 89 ASN A C 1
ATOM 698 O O . ASN A 1 89 ? -2.159 0.328 -16.175 1.00 97.88 89 ASN A O 1
ATOM 702 N N . HIS A 1 90 ? -0.405 -0.896 -15.483 1.00 97.38 90 HIS A N 1
ATOM 703 C CA . HIS A 1 90 ? -0.926 -1.144 -14.143 1.00 97.38 90 HIS A CA 1
ATOM 704 C C . HIS A 1 90 ? -1.115 0.151 -13.353 1.00 97.38 90 HIS A C 1
ATOM 706 O O . HIS A 1 90 ? -2.121 0.313 -12.673 1.00 97.38 90 HIS A O 1
ATOM 712 N N . LEU A 1 91 ? -0.177 1.096 -13.440 1.00 96.62 91 LEU A N 1
ATOM 713 C CA . LEU A 1 91 ? -0.275 2.367 -12.720 1.00 96.62 91 LEU A CA 1
ATOM 714 C C . LEU A 1 91 ? -1.239 3.363 -13.373 1.00 96.62 91 LEU A C 1
ATOM 716 O O . LEU A 1 91 ? -1.809 4.189 -12.666 1.00 96.62 91 LEU A O 1
ATOM 720 N N . ALA A 1 92 ? -1.477 3.260 -14.683 1.00 95.38 92 ALA A N 1
ATOM 721 C CA . ALA A 1 92 ? -2.401 4.128 -15.415 1.00 95.38 92 ALA A CA 1
ATOM 722 C C . ALA A 1 92 ? -3.870 3.988 -14.976 1.00 95.38 92 ALA A C 1
ATOM 724 O O . ALA A 1 92 ? -4.694 4.832 -15.322 1.00 95.38 92 ALA A O 1
ATOM 725 N N . ARG A 1 93 ? -4.208 2.941 -14.211 1.00 92.31 93 ARG A N 1
ATOM 726 C CA . ARG A 1 93 ? -5.552 2.751 -13.647 1.00 92.31 93 ARG A CA 1
A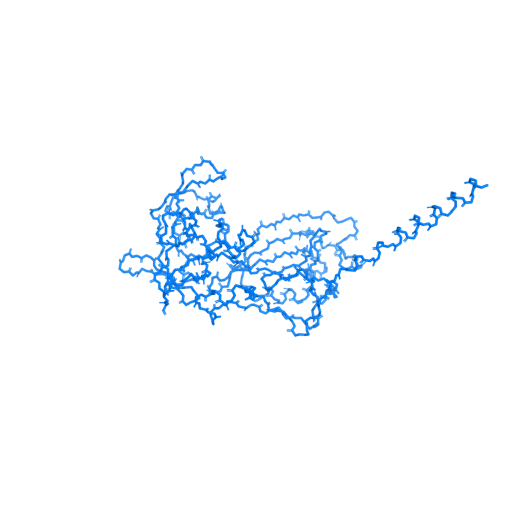TOM 727 C C . ARG A 1 93 ? -5.877 3.706 -12.495 1.00 92.31 93 ARG A C 1
ATOM 729 O O . ARG A 1 93 ? -7.040 3.824 -12.130 1.00 92.31 93 ARG A O 1
ATOM 736 N N . TYR A 1 94 ? -4.862 4.338 -11.908 1.00 93.81 94 TYR A N 1
ATOM 737 C CA . TYR A 1 94 ? -5.030 5.281 -10.810 1.00 93.81 94 TYR A CA 1
ATOM 738 C C . TYR A 1 94 ? -5.097 6.714 -11.332 1.00 93.81 94 TYR A C 1
ATOM 740 O O . TYR A 1 94 ? -4.331 7.104 -12.216 1.00 93.81 94 TYR A O 1
ATOM 748 N N . SER A 1 95 ? -5.972 7.525 -10.745 1.00 90.19 95 SER A N 1
ATOM 749 C CA . SER A 1 95 ? -5.962 8.968 -10.958 1.00 90.19 95 SER A CA 1
ATOM 750 C C . SER A 1 95 ? -4.809 9.630 -10.194 1.00 90.19 95 SER A C 1
ATOM 752 O O . SER A 1 95 ? -4.280 9.099 -9.215 1.00 90.19 95 SER A O 1
ATOM 754 N N . ASN A 1 96 ? -4.406 10.828 -10.624 1.00 86.31 96 ASN A N 1
ATOM 755 C CA . ASN A 1 96 ? -3.278 11.539 -10.009 1.00 86.31 96 ASN A CA 1
ATOM 756 C C . ASN A 1 96 ? -3.490 11.824 -8.513 1.00 86.31 96 ASN A C 1
ATOM 758 O O . ASN A 1 96 ? -2.531 11.816 -7.752 1.00 86.31 96 ASN A O 1
ATOM 762 N N . ASP A 1 97 ? -4.730 12.061 -8.081 1.00 86.06 97 ASP A N 1
ATOM 763 C CA . ASP A 1 97 ? -5.085 12.322 -6.682 1.00 86.06 97 ASP A CA 1
ATOM 764 C C . ASP A 1 97 ? -5.157 11.054 -5.811 1.00 86.06 97 ASP A C 1
ATOM 766 O O . ASP A 1 97 ? -5.294 11.159 -4.592 1.00 86.06 97 ASP A O 1
ATOM 770 N N . GLN A 1 98 ? -5.048 9.863 -6.411 1.00 90.19 98 GLN A N 1
ATOM 771 C CA . GLN A 1 98 ? -4.925 8.587 -5.700 1.00 90.19 98 GLN A CA 1
ATOM 772 C C . GLN A 1 98 ? -3.465 8.206 -5.423 1.00 90.19 98 GLN A C 1
ATOM 774 O O . GLN A 1 98 ? -3.221 7.320 -4.601 1.00 90.19 98 GLN A O 1
ATOM 779 N N . ILE A 1 99 ? -2.496 8.844 -6.092 1.00 92.06 99 ILE A N 1
ATOM 780 C CA . ILE A 1 99 ? -1.070 8.526 -5.977 1.00 92.06 99 ILE A CA 1
ATOM 781 C C . ILE A 1 99 ? -0.350 9.592 -5.153 1.00 92.06 99 ILE A C 1
ATOM 783 O O . ILE A 1 99 ? -0.394 10.781 -5.452 1.00 92.06 99 ILE A O 1
ATOM 787 N N . ILE A 1 100 ? 0.416 9.142 -4.162 1.00 91.00 100 ILE A N 1
ATOM 788 C CA . ILE A 1 100 ? 1.349 9.978 -3.408 1.00 91.00 100 ILE A CA 1
ATOM 789 C C . ILE A 1 100 ? 2.770 9.470 -3.650 1.00 91.00 100 ILE A C 1
ATOM 791 O O . ILE A 1 100 ? 3.062 8.292 -3.440 1.00 91.00 100 ILE A O 1
ATOM 795 N N . GLU A 1 101 ? 3.676 10.356 -4.065 1.00 90.06 101 GLU A N 1
ATOM 796 C CA . GLU A 1 101 ? 5.109 10.056 -4.135 1.00 90.06 101 GLU A CA 1
ATOM 797 C C . GLU A 1 101 ? 5.757 10.289 -2.765 1.00 90.06 101 GLU A C 1
ATOM 799 O O . GLU A 1 101 ? 5.622 11.355 -2.169 1.00 90.06 101 GLU A O 1
ATOM 804 N N . THR A 1 102 ? 6.451 9.275 -2.250 1.00 85.81 102 THR A N 1
ATOM 805 C CA . THR A 1 102 ? 6.896 9.229 -0.843 1.00 85.81 102 THR A CA 1
ATOM 806 C C . THR A 1 102 ? 8.405 9.189 -0.679 1.00 85.81 102 THR A C 1
ATOM 808 O O . THR A 1 102 ? 8.949 9.644 0.325 1.00 85.81 102 THR A O 1
ATOM 811 N N . ARG A 1 103 ? 9.094 8.657 -1.687 1.00 84.81 103 ARG A N 1
ATOM 812 C CA . ARG A 1 103 ? 10.548 8.653 -1.799 1.00 84.81 103 ARG A CA 1
ATOM 813 C C . ARG A 1 103 ? 10.892 9.079 -3.212 1.00 84.81 103 ARG A C 1
ATOM 815 O O . ARG A 1 103 ? 10.331 8.527 -4.154 1.00 84.81 103 ARG A O 1
ATOM 822 N N . ARG A 1 104 ? 11.843 10.003 -3.332 1.00 90.12 104 ARG A N 1
ATOM 823 C CA . ARG A 1 104 ? 12.424 10.448 -4.598 1.00 90.12 104 ARG A CA 1
ATOM 824 C C . ARG A 1 104 ? 13.926 10.586 -4.414 1.00 90.12 104 ARG A C 1
ATOM 826 O O . ARG A 1 104 ? 14.382 11.518 -3.760 1.00 90.12 104 ARG A O 1
ATOM 833 N N . VAL A 1 105 ? 14.687 9.646 -4.961 1.00 91.56 105 VAL A N 1
ATOM 834 C CA . VAL A 1 105 ? 16.152 9.672 -4.907 1.00 91.56 105 VAL A CA 1
ATOM 835 C C . VAL A 1 105 ? 16.688 9.725 -6.326 1.00 91.56 105 VAL A C 1
ATOM 837 O O . VAL A 1 105 ? 16.468 8.812 -7.119 1.00 91.56 105 VAL A O 1
ATOM 840 N N . GLU A 1 106 ? 17.384 10.808 -6.648 1.00 92.56 106 GLU A N 1
ATOM 841 C CA . GLU A 1 106 ? 18.054 10.955 -7.933 1.00 92.56 106 GLU A CA 1
ATOM 842 C C . GLU A 1 106 ? 19.277 10.041 -8.027 1.00 92.56 106 GLU A C 1
ATOM 844 O O . GLU A 1 106 ? 20.035 9.874 -7.069 1.00 92.56 106 GLU A O 1
ATOM 849 N N . ARG A 1 107 ? 19.460 9.430 -9.197 1.00 90.50 107 ARG A N 1
ATOM 850 C CA . ARG A 1 107 ? 20.617 8.599 -9.525 1.00 90.50 107 ARG A CA 1
ATOM 851 C C . ARG A 1 107 ? 21.435 9.296 -10.602 1.00 90.50 107 ARG A C 1
ATOM 853 O O . ARG A 1 107 ? 20.912 9.634 -11.660 1.00 90.50 107 ARG A O 1
ATOM 860 N N . GLU A 1 108 ? 22.729 9.457 -10.342 1.00 87.75 108 GLU A N 1
ATOM 861 C CA . GLU A 1 108 ? 23.675 9.961 -11.337 1.00 87.75 108 GLU A CA 1
ATOM 862 C C . GLU A 1 108 ? 23.968 8.891 -12.398 1.00 87.75 108 GLU A C 1
ATOM 864 O O . GLU A 1 108 ? 24.493 7.816 -12.095 1.00 87.75 108 GLU A O 1
ATOM 869 N N . GLU A 1 109 ? 23.674 9.198 -13.661 1.00 89.19 109 GLU A N 1
ATOM 870 C CA . GLU A 1 109 ? 23.765 8.248 -14.774 1.00 89.19 109 GLU A CA 1
ATOM 871 C C . GLU A 1 109 ? 24.823 8.702 -15.788 1.00 89.19 109 GLU A C 1
ATOM 873 O O . GLU A 1 109 ? 24.582 9.541 -16.651 1.00 89.19 109 GLU A O 1
ATOM 878 N N . LYS A 1 110 ? 26.033 8.135 -15.706 1.00 84.69 110 LYS A N 1
ATOM 879 C CA . LYS A 1 110 ? 27.184 8.581 -16.522 1.00 84.69 110 LYS A CA 1
ATOM 880 C C . LYS A 1 110 ? 27.146 8.135 -17.987 1.00 84.69 110 LYS A C 1
ATOM 882 O O . LYS A 1 110 ? 27.827 8.725 -18.817 1.00 84.69 110 LYS A O 1
ATOM 887 N N . LYS A 1 111 ? 26.430 7.051 -18.297 1.00 87.81 111 LYS A N 1
ATOM 888 C CA . LYS A 1 111 ? 26.379 6.430 -19.639 1.00 87.81 111 LYS A CA 1
ATOM 889 C C . LYS A 1 111 ? 24.952 6.360 -20.197 1.00 87.81 111 LYS A C 1
ATOM 891 O O . LYS A 1 111 ? 24.705 5.593 -21.120 1.00 87.81 111 LYS A O 1
ATOM 896 N N . GLY A 1 112 ? 24.026 7.120 -19.613 1.00 91.31 112 GLY A N 1
ATOM 897 C CA . GLY A 1 112 ? 22.589 6.892 -19.751 1.00 91.31 112 GLY A CA 1
ATOM 898 C C . GLY A 1 112 ? 22.053 5.941 -18.679 1.00 91.31 112 GLY A C 1
ATOM 899 O O . GLY A 1 112 ? 22.821 5.300 -17.959 1.00 91.31 112 GLY A O 1
ATOM 900 N N . ALA A 1 113 ? 20.730 5.871 -18.569 1.00 94.69 113 ALA A N 1
ATOM 901 C CA . ALA A 1 113 ? 20.041 5.024 -17.609 1.00 94.69 113 ALA A CA 1
ATOM 902 C C . ALA A 1 113 ? 20.041 3.564 -18.074 1.00 94.69 113 ALA A C 1
ATOM 904 O O . ALA A 1 113 ? 19.734 3.255 -19.227 1.00 94.69 113 ALA A O 1
ATOM 905 N N . LYS A 1 114 ? 20.357 2.643 -17.164 1.00 93.69 114 LYS A N 1
ATOM 906 C CA . LYS A 1 114 ? 20.379 1.209 -17.476 1.00 93.69 114 LYS A CA 1
ATOM 907 C C . LYS A 1 114 ? 18.963 0.629 -17.559 1.00 93.69 114 LYS A C 1
ATOM 909 O O . LYS A 1 114 ? 18.160 0.861 -16.662 1.00 93.69 114 LYS A O 1
ATOM 914 N N . LEU A 1 115 ? 18.665 -0.202 -18.554 1.00 94.69 115 LEU A N 1
ATOM 915 C CA . LEU A 1 115 ? 17.436 -1.001 -18.626 1.00 94.69 115 LEU A CA 1
ATOM 916 C C . LEU A 1 115 ? 17.792 -2.431 -19.039 1.00 94.69 115 LEU A C 1
ATOM 918 O O . LEU A 1 115 ? 18.158 -2.704 -20.178 1.00 94.69 115 LEU A O 1
ATOM 922 N N . GLY A 1 116 ? 17.774 -3.353 -18.074 1.00 89.44 116 GLY A N 1
ATOM 923 C CA . GLY A 1 116 ? 18.330 -4.693 -18.269 1.00 89.44 116 GLY A CA 1
ATOM 924 C C . GLY A 1 116 ? 19.813 -4.650 -18.634 1.00 89.44 116 GLY A C 1
ATOM 925 O O . GLY A 1 116 ? 20.646 -4.290 -17.802 1.00 89.44 116 GLY A O 1
ATOM 926 N N . LYS A 1 117 ? 20.150 -5.051 -19.863 1.00 90.38 117 LYS A N 1
ATOM 927 C CA . LYS A 1 117 ? 21.529 -5.039 -20.381 1.00 90.38 117 LYS A CA 1
ATOM 928 C C . LYS A 1 117 ? 21.893 -3.742 -21.114 1.00 90.38 117 LYS A C 1
ATOM 930 O O . LYS A 1 117 ? 23.079 -3.486 -21.306 1.00 90.38 117 LYS A O 1
ATOM 935 N N . ASP A 1 118 ? 20.895 -2.956 -21.501 1.00 94.81 118 ASP A N 1
ATOM 936 C CA . ASP A 1 118 ? 21.055 -1.802 -22.377 1.00 94.81 118 ASP A CA 1
ATOM 937 C C . ASP A 1 118 ? 21.213 -0.509 -21.565 1.00 94.81 118 ASP A C 1
ATOM 939 O O . ASP A 1 118 ? 20.813 -0.427 -20.400 1.00 94.81 118 ASP A O 1
ATOM 943 N N . TYR A 1 119 ? 21.817 0.504 -22.186 1.00 96.00 119 TYR A N 1
ATOM 944 C CA . TYR A 1 119 ? 21.918 1.862 -21.653 1.00 96.00 119 TYR A CA 1
ATOM 945 C C . TYR A 1 119 ? 21.172 2.801 -22.591 1.00 96.00 119 TYR A C 1
ATOM 947 O O . TYR A 1 119 ? 21.501 2.882 -23.775 1.00 96.00 119 TYR A O 1
ATOM 955 N N . LEU A 1 120 ? 20.167 3.492 -22.063 1.00 96.62 120 LEU A N 1
ATOM 956 C CA . LEU A 1 120 ? 19.335 4.419 -22.818 1.00 96.62 120 LEU A CA 1
ATOM 957 C C . LEU A 1 120 ? 19.699 5.864 -22.449 1.00 96.62 120 LEU A C 1
ATOM 959 O O . LEU A 1 120 ? 19.910 6.151 -21.265 1.00 96.62 120 LEU A O 1
ATOM 963 N N . PRO A 1 121 ? 19.789 6.785 -23.426 1.00 96.62 121 PRO A N 1
ATOM 964 C CA . PRO A 1 121 ? 20.006 8.196 -23.130 1.00 96.62 121 PRO A CA 1
ATOM 965 C C . PRO A 1 121 ? 18.831 8.738 -22.317 1.00 96.62 121 PRO A C 1
ATOM 967 O O . PRO A 1 121 ? 17.689 8.347 -22.545 1.00 96.62 121 PRO A O 1
ATOM 970 N N . ILE A 1 122 ? 19.113 9.623 -21.368 1.00 96.75 122 ILE A N 1
ATOM 971 C CA . ILE A 1 122 ? 18.076 10.300 -20.587 1.00 96.75 122 ILE A CA 1
ATOM 972 C C . ILE A 1 122 ? 17.705 11.581 -21.321 1.00 96.75 122 ILE A C 1
ATOM 974 O O . ILE A 1 122 ? 18.598 12.305 -21.765 1.00 96.75 122 ILE A O 1
ATOM 978 N N . ASP A 1 123 ? 16.408 11.843 -21.452 1.00 96.62 123 ASP A N 1
ATOM 979 C CA . ASP A 1 123 ? 15.919 13.059 -22.095 1.00 96.62 123 ASP A CA 1
ATOM 980 C C . ASP A 1 123 ? 16.403 14.303 -21.346 1.00 96.62 123 ASP A C 1
ATOM 982 O O . ASP A 1 123 ? 16.423 14.340 -20.110 1.00 96.62 123 ASP A O 1
ATOM 986 N N . GLU A 1 124 ? 16.773 15.335 -22.103 1.00 94.19 124 GLU A N 1
ATOM 987 C CA . GLU A 1 124 ? 17.229 16.609 -21.552 1.00 94.19 124 GLU A CA 1
ATOM 988 C C . GLU A 1 124 ? 16.196 17.191 -20.573 1.00 94.19 124 GLU A C 1
ATOM 990 O O . GLU A 1 124 ? 14.992 17.177 -20.826 1.00 94.19 124 GLU A O 1
ATOM 995 N N . GLY A 1 125 ? 16.666 17.676 -19.420 1.00 92.06 125 GLY A N 1
ATOM 996 C CA . GLY A 1 125 ? 15.803 18.203 -18.358 1.00 92.06 125 GLY A CA 1
ATOM 997 C C . GLY A 1 125 ? 15.100 17.142 -17.501 1.00 92.06 125 GLY A C 1
ATOM 998 O O . GLY A 1 125 ? 14.367 17.506 -16.582 1.00 92.06 125 GLY A O 1
ATOM 999 N N . THR A 1 126 ? 15.328 15.846 -17.747 1.00 94.56 126 THR A N 1
ATOM 1000 C CA . THR A 1 126 ? 14.780 14.745 -16.936 1.00 94.56 126 THR A CA 1
ATOM 1001 C C . THR A 1 126 ? 15.863 14.010 -16.143 1.00 94.56 126 THR A C 1
ATOM 1003 O O . THR A 1 126 ? 17.060 14.226 -16.333 1.00 94.56 126 THR A O 1
ATOM 1006 N N . GLN A 1 127 ? 15.444 13.163 -15.198 1.00 94.00 127 GLN A N 1
ATOM 1007 C CA . GLN A 1 127 ? 16.333 12.483 -14.253 1.00 94.00 127 GLN A CA 1
ATOM 1008 C C . GLN A 1 127 ? 15.961 11.004 -14.092 1.00 94.00 127 GLN A C 1
ATOM 1010 O O . GLN A 1 127 ? 14.800 10.619 -14.244 1.00 94.00 127 GLN A O 1
ATOM 1015 N N . SER A 1 128 ? 16.951 10.186 -13.725 1.00 96.19 128 SER A N 1
ATOM 1016 C CA . SER A 1 128 ? 16.748 8.815 -13.244 1.00 96.19 128 SER A CA 1
ATOM 1017 C C . SER A 1 128 ? 16.425 8.863 -11.751 1.00 96.19 128 SER A C 1
ATOM 1019 O O . SER A 1 128 ? 17.231 9.340 -10.955 1.00 96.19 128 SER A O 1
ATOM 1021 N N . LEU A 1 129 ? 15.232 8.414 -11.366 1.00 95.50 129 LEU A N 1
ATOM 1022 C CA . LEU A 1 129 ? 14.678 8.574 -10.022 1.00 95.50 129 LEU A CA 1
ATOM 1023 C C . LEU A 1 129 ? 14.266 7.226 -9.444 1.00 95.50 129 LEU A C 1
ATOM 1025 O O . LEU A 1 129 ? 13.369 6.578 -9.978 1.00 95.50 129 LEU A O 1
ATOM 1029 N N . GLU A 1 130 ? 14.867 6.823 -8.331 1.00 95.50 130 GLU A N 1
ATOM 1030 C CA . GLU A 1 130 ? 14.333 5.754 -7.488 1.00 95.50 130 GLU A CA 1
ATOM 1031 C C . GLU A 1 130 ? 13.155 6.307 -6.681 1.00 95.50 130 GLU A C 1
ATOM 1033 O O . GLU A 1 130 ? 13.282 7.304 -5.962 1.00 95.50 130 GLU A O 1
ATOM 1038 N N . LYS A 1 131 ? 11.996 5.668 -6.834 1.00 94.31 131 LYS A N 1
ATOM 1039 C CA . LYS A 1 131 ? 10.709 6.116 -6.318 1.00 94.31 131 LYS A CA 1
ATOM 1040 C C . LYS A 1 131 ? 10.053 5.058 -5.446 1.00 94.31 131 LYS A C 1
ATOM 1042 O O . LYS A 1 131 ? 10.139 3.863 -5.725 1.00 94.31 131 LYS A O 1
ATOM 1047 N N . ILE A 1 132 ? 9.375 5.527 -4.403 1.00 94.75 132 ILE A N 1
ATOM 1048 C CA . ILE A 1 132 ? 8.286 4.780 -3.772 1.00 94.75 132 ILE A CA 1
ATOM 1049 C C . ILE A 1 132 ? 7.026 5.616 -3.922 1.00 94.75 132 ILE A C 1
ATOM 1051 O O . ILE A 1 132 ? 7.000 6.768 -3.476 1.00 94.75 132 ILE A O 1
ATOM 1055 N N . ILE A 1 133 ? 5.993 5.040 -4.523 1.00 95.19 133 ILE A N 1
ATOM 1056 C CA . ILE A 1 133 ? 4.670 5.658 -4.601 1.00 95.19 133 ILE A CA 1
ATOM 1057 C C . ILE A 1 133 ? 3.665 4.819 -3.820 1.00 95.19 133 ILE A C 1
ATOM 1059 O O . ILE A 1 133 ? 3.776 3.595 -3.784 1.00 95.19 133 ILE A O 1
ATOM 1063 N N . ILE A 1 134 ? 2.690 5.478 -3.204 1.00 95.25 134 ILE A N 1
ATOM 1064 C CA . ILE A 1 134 ? 1.548 4.837 -2.555 1.00 95.25 134 ILE A CA 1
ATOM 1065 C C . ILE A 1 134 ? 0.306 5.198 -3.351 1.00 95.25 134 ILE A C 1
ATOM 1067 O O . ILE A 1 134 ? 0.013 6.380 -3.514 1.00 95.25 134 ILE A O 1
ATOM 1071 N N . ALA A 1 135 ? -0.408 4.189 -3.837 1.00 95.50 135 ALA A N 1
ATOM 1072 C CA . ALA A 1 135 ? -1.709 4.365 -4.463 1.00 95.50 135 ALA A CA 1
ATOM 1073 C C . ALA A 1 135 ? -2.815 3.969 -3.480 1.00 95.50 135 ALA A C 1
ATOM 1075 O O . ALA A 1 135 ? -2.725 2.914 -2.846 1.00 95.50 135 ALA A O 1
ATOM 1076 N N . THR A 1 136 ? -3.852 4.796 -3.368 1.00 94.25 136 THR A N 1
ATOM 1077 C CA . THR A 1 136 ? -5.054 4.520 -2.566 1.00 94.25 136 THR A CA 1
ATOM 1078 C C . THR A 1 136 ? -6.213 4.209 -3.505 1.00 94.25 136 THR A C 1
ATOM 1080 O O . THR A 1 136 ? -6.548 5.029 -4.355 1.00 94.25 136 THR A O 1
ATOM 1083 N N . GLN A 1 137 ? -6.799 3.021 -3.379 1.00 92.12 137 GLN A N 1
ATOM 1084 C CA . GLN A 1 137 ? -7.986 2.622 -4.135 1.00 92.12 137 GLN A CA 1
ATOM 1085 C C . GLN A 1 137 ? -9.239 3.345 -3.620 1.00 92.12 137 GLN A C 1
ATOM 1087 O O . GLN A 1 137 ? -9.233 3.952 -2.547 1.00 92.12 137 GLN A O 1
ATOM 1092 N N . ASP A 1 138 ? -10.329 3.273 -4.380 1.00 90.12 138 ASP A N 1
ATOM 1093 C CA . ASP A 1 138 ? -11.599 3.908 -4.004 1.00 90.12 138 ASP A CA 1
ATOM 1094 C C . ASP A 1 138 ? -12.166 3.356 -2.693 1.00 90.12 138 ASP A C 1
ATOM 1096 O O . ASP A 1 138 ? -12.778 4.098 -1.935 1.00 90.12 138 ASP A O 1
ATOM 1100 N N . ASP A 1 139 ? -11.883 2.089 -2.388 1.00 89.38 139 ASP A N 1
ATOM 1101 C CA . ASP A 1 139 ? -12.241 1.438 -1.126 1.00 89.38 139 ASP A CA 1
ATOM 1102 C C . ASP A 1 139 ? -11.288 1.770 0.037 1.00 89.38 139 ASP A C 1
ATOM 1104 O O . ASP A 1 139 ? -11.444 1.221 1.120 1.00 89.38 139 ASP A O 1
ATOM 1108 N N . GLY A 1 140 ? -10.276 2.621 -0.173 1.00 91.81 140 GLY A N 1
ATOM 1109 C CA . GLY A 1 140 ? -9.273 2.994 0.829 1.00 91.81 140 GLY A CA 1
ATOM 1110 C C . GLY A 1 140 ? -8.096 2.028 0.965 1.00 91.81 140 GLY A C 1
ATOM 1111 O O . GLY A 1 140 ? -7.145 2.333 1.690 1.00 91.81 140 GLY A O 1
ATOM 1112 N N . THR A 1 141 ? -8.098 0.901 0.245 1.00 94.06 141 THR A N 1
ATOM 1113 C CA . THR A 1 141 ? -6.973 -0.039 0.230 1.00 94.06 141 THR A CA 1
ATOM 1114 C C . THR A 1 141 ? -5.729 0.643 -0.331 1.00 94.06 141 THR A C 1
ATOM 1116 O O . THR A 1 141 ? -5.759 1.233 -1.415 1.00 94.06 141 THR A O 1
ATOM 1119 N N . ARG A 1 142 ? -4.599 0.518 0.371 1.00 94.44 142 ARG A N 1
ATOM 1120 C CA . ARG A 1 142 ? -3.331 1.132 -0.041 1.00 94.44 142 ARG A CA 1
ATOM 1121 C C . ARG A 1 142 ? -2.334 0.116 -0.568 1.00 94.44 142 ARG A C 1
ATOM 1123 O O . ARG A 1 142 ? -2.151 -0.961 0.000 1.00 94.44 142 ARG A O 1
ATOM 1130 N N . VAL A 1 143 ? -1.638 0.514 -1.626 1.00 95.75 143 VAL A N 1
ATOM 1131 C CA . VAL A 1 143 ? -0.622 -0.294 -2.298 1.00 95.75 143 VAL A CA 1
ATOM 1132 C C . VAL A 1 143 ? 0.633 0.533 -2.486 1.00 95.75 143 VAL A C 1
ATOM 1134 O O . VAL A 1 143 ? 0.586 1.626 -3.050 1.00 95.75 143 VAL A O 1
ATOM 1137 N N . SER A 1 144 ? 1.758 0.000 -2.037 1.00 95.81 144 SER A N 1
ATOM 1138 C CA . SER A 1 144 ? 3.073 0.584 -2.238 1.00 95.81 144 SER A CA 1
ATOM 1139 C C . SER A 1 144 ? 3.737 0.002 -3.477 1.00 95.81 144 SER A C 1
ATOM 1141 O O . SER A 1 144 ? 3.704 -1.207 -3.703 1.00 95.81 144 SER A O 1
ATOM 1143 N N . TYR A 1 145 ? 4.378 0.860 -4.259 1.00 97.38 145 TYR A N 1
ATOM 1144 C CA . TYR A 1 145 ? 5.170 0.477 -5.417 1.00 97.38 145 TYR A CA 1
ATOM 1145 C C . TYR A 1 145 ? 6.573 1.039 -5.261 1.00 97.38 145 TYR A C 1
ATOM 1147 O O . TYR A 1 145 ? 6.735 2.236 -5.032 1.00 97.38 145 TYR A O 1
ATOM 1155 N N . SER A 1 146 ? 7.584 0.191 -5.424 1.00 97.06 146 SER A N 1
ATOM 1156 C CA . SER A 1 146 ? 8.992 0.591 -5.409 1.00 97.06 146 SER A CA 1
ATOM 1157 C C . SER A 1 146 ? 9.618 0.273 -6.758 1.00 97.06 146 SER A C 1
ATOM 1159 O O . SER A 1 146 ? 9.565 -0.871 -7.214 1.00 97.06 146 SER A O 1
ATOM 1161 N N . PHE A 1 147 ? 10.195 1.279 -7.406 1.00 97.12 147 PHE A N 1
ATOM 1162 C CA . PHE A 1 147 ? 10.837 1.154 -8.714 1.00 97.12 147 PHE A CA 1
ATOM 1163 C C . PHE A 1 147 ? 11.784 2.324 -8.974 1.00 97.12 147 PHE A C 1
ATOM 1165 O O . PHE A 1 147 ? 11.800 3.310 -8.244 1.00 97.12 147 PHE A O 1
ATOM 1172 N N . ARG A 1 148 ? 12.539 2.257 -10.067 1.00 96.38 148 ARG A N 1
ATOM 1173 C CA . ARG A 1 148 ? 13.234 3.406 -10.647 1.00 96.38 148 ARG A CA 1
ATOM 1174 C C . ARG A 1 148 ? 12.521 3.859 -11.914 1.00 96.38 148 ARG A C 1
ATOM 1176 O O . ARG A 1 148 ? 12.024 3.028 -12.663 1.00 96.38 148 ARG A O 1
ATOM 1183 N N . THR A 1 149 ? 12.496 5.160 -12.168 1.00 97.06 149 THR A N 1
ATOM 1184 C CA . THR A 1 149 ? 11.969 5.755 -13.403 1.00 97.06 149 THR A CA 1
ATOM 1185 C C . THR A 1 149 ? 13.021 6.588 -14.106 1.00 97.06 149 THR A C 1
ATOM 1187 O O . THR A 1 149 ? 13.883 7.156 -13.447 1.00 97.06 149 THR A O 1
ATOM 1190 N N . PHE A 1 150 ? 12.955 6.670 -15.428 1.00 97.44 150 PHE A N 1
ATOM 1191 C CA . PHE A 1 150 ? 13.691 7.649 -16.229 1.00 97.44 150 PHE A CA 1
ATOM 1192 C C . PHE A 1 150 ? 12.955 7.858 -17.555 1.00 97.44 150 PHE A C 1
ATOM 1194 O O . PHE A 1 150 ? 12.189 6.988 -17.972 1.00 97.44 150 PHE A O 1
ATOM 1201 N N . GLN A 1 151 ? 13.184 8.990 -18.218 1.00 98.00 151 GLN A N 1
ATOM 1202 C CA . GLN A 1 151 ? 12.594 9.273 -19.524 1.00 98.00 151 GLN A CA 1
ATOM 1203 C C . GLN A 1 151 ? 13.642 9.134 -20.630 1.00 98.00 151 GLN A C 1
ATOM 1205 O O . GLN A 1 151 ? 14.774 9.585 -20.466 1.00 98.00 151 GLN A O 1
ATOM 1210 N N . SER A 1 152 ? 13.277 8.486 -21.735 1.00 97.81 152 SER A N 1
ATOM 1211 C CA . SER A 1 152 ? 14.121 8.347 -22.923 1.00 97.81 152 SER A CA 1
ATOM 1212 C C . SER A 1 152 ? 13.259 8.357 -24.183 1.00 97.81 152 SER A C 1
ATOM 1214 O O . SER A 1 152 ? 12.325 7.559 -24.304 1.00 97.81 152 SER A O 1
ATOM 1216 N N . ASN A 1 153 ? 13.569 9.250 -25.122 1.00 96.38 153 ASN A N 1
ATOM 1217 C CA . ASN A 1 153 ? 12.812 9.509 -26.347 1.00 96.38 153 ASN A CA 1
ATOM 1218 C C . ASN A 1 153 ? 11.315 9.769 -26.084 1.00 96.38 153 ASN A C 1
ATOM 1220 O O . ASN A 1 153 ? 10.449 9.222 -26.765 1.00 96.38 153 ASN A O 1
ATOM 1224 N N . GLY A 1 154 ? 11.002 10.559 -25.055 1.00 96.44 154 GLY A N 1
ATOM 1225 C CA . GLY A 1 154 ? 9.637 10.913 -24.657 1.00 96.44 154 GLY A CA 1
ATOM 1226 C C . GLY A 1 154 ? 8.878 9.827 -23.888 1.00 96.44 154 GLY A C 1
ATOM 1227 O O . GLY A 1 154 ? 7.775 10.086 -23.414 1.00 96.44 154 GLY A O 1
ATOM 1228 N N . LYS A 1 155 ? 9.442 8.621 -23.730 1.00 97.31 155 LYS A N 1
ATOM 1229 C CA . LYS A 1 155 ? 8.819 7.514 -22.990 1.00 97.31 155 LYS A CA 1
ATOM 1230 C C . LYS A 1 155 ? 9.383 7.414 -21.577 1.00 97.31 155 LYS A C 1
ATOM 1232 O O . LYS A 1 155 ? 10.599 7.388 -21.393 1.00 97.31 155 LYS A O 1
ATOM 1237 N N . ILE A 1 156 ? 8.496 7.300 -20.589 1.00 97.75 156 ILE A N 1
ATOM 1238 C CA . ILE A 1 156 ? 8.863 6.970 -19.207 1.00 97.75 156 ILE A CA 1
ATOM 1239 C C . ILE A 1 156 ? 9.046 5.456 -19.102 1.00 97.75 156 ILE A C 1
ATOM 1241 O O . ILE A 1 156 ? 8.147 4.689 -19.437 1.00 97.75 156 ILE A O 1
ATOM 1245 N N . TYR A 1 157 ? 10.207 5.037 -18.610 1.00 98.31 157 TYR A N 1
ATOM 1246 C CA . TYR A 1 157 ? 10.512 3.646 -18.310 1.00 98.31 157 TYR A CA 1
ATOM 1247 C C . TYR A 1 157 ? 10.478 3.409 -16.806 1.00 98.31 157 TYR A C 1
ATOM 1249 O O . TYR A 1 157 ? 11.111 4.140 -16.048 1.00 98.31 157 TYR A O 1
ATOM 1257 N N . TYR A 1 158 ? 9.802 2.342 -16.397 1.00 98.00 158 TYR A N 1
ATOM 1258 C CA . TYR A 1 158 ? 9.867 1.743 -15.068 1.00 98.00 158 TYR A CA 1
ATOM 1259 C C . TYR A 1 158 ? 10.917 0.636 -15.075 1.00 98.00 158 TYR A C 1
ATOM 1261 O O . TYR A 1 158 ? 10.895 -0.260 -15.921 1.00 98.00 158 TYR A O 1
ATOM 1269 N N . ALA A 1 159 ? 11.852 0.696 -14.141 1.00 96.44 159 ALA A N 1
ATOM 1270 C CA . ALA A 1 159 ? 13.008 -0.177 -14.091 1.00 96.44 159 ALA A CA 1
ATOM 1271 C C . ALA A 1 159 ? 13.302 -0.636 -12.664 1.00 96.44 159 ALA A C 1
ATOM 1273 O O . ALA A 1 159 ? 12.841 -0.059 -11.679 1.00 96.44 159 ALA A O 1
ATOM 1274 N N . TYR A 1 160 ? 14.125 -1.674 -12.562 1.00 94.12 160 TYR A N 1
ATOM 1275 C CA . TYR A 1 160 ? 14.742 -2.061 -11.302 1.00 94.12 160 TYR A CA 1
ATOM 1276 C C . TYR A 1 160 ? 15.584 -0.909 -10.736 1.00 94.12 160 TYR A C 1
ATOM 1278 O O . TYR A 1 160 ? 16.312 -0.223 -11.474 1.00 94.12 160 TYR A O 1
ATOM 1286 N N . SER A 1 161 ? 15.494 -0.726 -9.421 1.00 88.06 161 SER A N 1
ATOM 1287 C CA . SER A 1 161 ? 16.443 0.085 -8.662 1.00 88.06 161 SER A CA 1
ATOM 1288 C C . SER A 1 161 ? 17.802 -0.620 -8.627 1.00 88.06 161 SER A C 1
ATOM 1290 O O . SER A 1 161 ? 17.911 -1.814 -8.911 1.00 88.06 161 SER A O 1
ATOM 1292 N N . TYR A 1 162 ? 18.867 0.104 -8.289 1.00 81.50 162 TYR A N 1
ATOM 1293 C CA . TYR A 1 162 ? 20.208 -0.498 -8.270 1.00 81.50 162 TYR A CA 1
ATOM 1294 C C . TYR A 1 162 ? 20.459 -1.379 -7.043 1.00 81.50 162 TYR A C 1
ATOM 1296 O O . TYR A 1 162 ? 21.355 -2.221 -7.061 1.00 81.50 162 TYR A O 1
ATOM 1304 N N . THR A 1 163 ? 19.687 -1.170 -5.980 1.00 81.06 163 THR A N 1
ATOM 1305 C CA . THR A 1 163 ? 19.843 -1.841 -4.682 1.00 81.06 163 THR A CA 1
ATOM 1306 C C . THR A 1 163 ? 18.659 -2.733 -4.320 1.00 81.06 163 THR A C 1
ATOM 1308 O O . THR A 1 163 ? 18.779 -3.563 -3.426 1.00 81.06 163 THR A O 1
ATOM 1311 N N . GLU A 1 164 ? 17.519 -2.572 -4.993 1.00 84.00 164 GLU A N 1
ATOM 1312 C CA . GLU A 1 164 ? 16.250 -3.207 -4.636 1.00 84.00 164 GLU A CA 1
ATOM 1313 C C . GLU A 1 164 ? 15.509 -3.682 -5.890 1.00 84.00 164 GLU A C 1
ATOM 1315 O O . GLU A 1 164 ? 15.590 -3.071 -6.959 1.00 84.00 164 GLU A O 1
ATOM 1320 N N . ASN A 1 165 ? 14.747 -4.769 -5.750 1.00 90.56 165 ASN A N 1
ATOM 1321 C CA . ASN A 1 165 ? 13.854 -5.221 -6.810 1.00 90.56 165 ASN A CA 1
ATOM 1322 C C . ASN A 1 165 ? 12.688 -4.244 -6.990 1.00 90.56 165 ASN A C 1
ATOM 1324 O O . ASN A 1 165 ? 12.201 -3.654 -6.023 1.00 90.56 165 ASN A O 1
ATOM 1328 N N . MET A 1 166 ? 12.181 -4.162 -8.222 1.00 95.94 166 MET A N 1
ATOM 1329 C CA . MET A 1 166 ? 10.862 -3.590 -8.457 1.00 95.94 166 MET A CA 1
ATOM 1330 C C . MET A 1 166 ? 9.831 -4.418 -7.685 1.00 95.94 166 MET A C 1
ATOM 1332 O O . MET A 1 166 ? 9.876 -5.653 -7.733 1.00 95.94 166 MET A O 1
ATOM 1336 N N . SER A 1 167 ? 8.933 -3.760 -6.958 1.00 97.31 167 SER A N 1
ATOM 1337 C CA . SER A 1 167 ? 7.965 -4.457 -6.111 1.00 97.31 167 SER A CA 1
ATOM 1338 C C . SER A 1 167 ? 6.628 -3.743 -5.989 1.00 97.31 167 SER A C 1
ATOM 1340 O O . SER A 1 167 ? 6.543 -2.528 -6.171 1.00 97.31 167 SER A O 1
ATOM 1342 N N . ILE A 1 168 ? 5.608 -4.541 -5.675 1.00 98.00 168 ILE A N 1
ATOM 1343 C CA . ILE A 1 168 ? 4.250 -4.119 -5.328 1.00 98.00 168 ILE A CA 1
ATOM 1344 C C . ILE A 1 168 ? 3.936 -4.723 -3.964 1.00 98.00 168 ILE A C 1
ATOM 1346 O O . ILE A 1 168 ? 4.143 -5.924 -3.770 1.00 98.00 168 ILE A O 1
ATOM 1350 N N . ALA A 1 169 ? 3.451 -3.909 -3.032 1.00 95.81 169 ALA A N 1
ATOM 1351 C CA . ALA A 1 169 ? 3.131 -4.342 -1.684 1.00 95.81 169 ALA A CA 1
ATOM 1352 C C . ALA A 1 169 ? 1.748 -3.860 -1.243 1.00 95.81 169 ALA A C 1
ATOM 1354 O O . ALA A 1 169 ? 1.471 -2.664 -1.295 1.00 95.81 169 ALA A O 1
ATOM 1355 N N . LEU A 1 170 ? 0.903 -4.770 -0.762 1.00 95.12 170 LEU A N 1
ATOM 1356 C CA . LEU A 1 170 ? -0.306 -4.410 -0.029 1.00 95.12 170 LEU A CA 1
ATOM 1357 C C . LEU A 1 170 ? 0.107 -3.861 1.337 1.00 95.12 170 LEU A C 1
ATOM 1359 O O . LEU A 1 170 ? 0.814 -4.528 2.095 1.00 95.12 170 LEU A O 1
ATOM 1363 N N . GLU A 1 171 ? -0.348 -2.660 1.679 1.00 92.56 171 GLU A N 1
ATOM 1364 C CA . GLU A 1 171 ? -0.169 -2.172 3.039 1.00 92.56 171 GLU A CA 1
ATOM 1365 C C . GLU A 1 171 ? -1.200 -2.829 3.957 1.00 92.56 171 GLU A C 1
ATOM 1367 O O . GLU A 1 171 ? -2.402 -2.758 3.712 1.00 92.56 171 GLU A O 1
ATOM 1372 N N . MET A 1 172 ? -0.722 -3.479 5.020 1.00 92.25 172 MET A N 1
ATOM 1373 C CA . MET A 1 172 ? -1.552 -4.313 5.892 1.00 92.25 172 MET A CA 1
ATOM 1374 C C . MET A 1 172 ? -1.534 -3.851 7.355 1.00 92.25 172 MET A C 1
ATOM 1376 O O . MET A 1 172 ? -1.091 -4.609 8.222 1.00 92.25 172 MET A O 1
ATOM 1380 N N . PRO A 1 173 ? -1.980 -2.629 7.678 1.00 93.19 173 PRO A N 1
ATOM 1381 C CA . PRO A 1 173 ? -2.301 -2.287 9.058 1.00 93.19 173 PRO A CA 1
ATOM 1382 C C . PRO A 1 173 ? -3.465 -3.170 9.530 1.00 93.19 173 PRO A C 1
ATOM 1384 O O . PRO A 1 173 ? -4.454 -3.346 8.818 1.00 93.19 173 PRO A O 1
ATOM 1387 N N . LEU A 1 174 ? -3.332 -3.763 10.713 1.00 93.81 174 LEU A N 1
ATOM 1388 C CA . LEU A 1 174 ? -4.286 -4.730 11.251 1.00 93.81 174 LEU A CA 1
ATOM 1389 C C . LEU A 1 174 ? -4.827 -4.261 12.598 1.00 93.81 174 LEU A C 1
ATOM 1391 O O . LEU A 1 174 ? -4.156 -3.547 13.339 1.00 93.81 174 LEU A O 1
ATOM 1395 N N . MET A 1 175 ? -6.017 -4.742 12.935 1.00 93.38 175 MET A N 1
ATOM 1396 C CA . MET A 1 175 ? -6.574 -4.709 14.281 1.00 93.38 175 MET A CA 1
ATOM 1397 C C . MET A 1 175 ? -7.012 -6.110 14.683 1.00 93.38 175 MET A C 1
ATOM 1399 O O . MET A 1 175 ? -7.578 -6.849 13.875 1.00 93.38 175 MET A O 1
ATOM 1403 N N . VAL A 1 176 ? -6.722 -6.474 15.933 1.00 93.81 176 VAL A N 1
ATOM 1404 C CA . VAL A 1 176 ? -7.217 -7.706 16.545 1.00 93.81 176 VAL A CA 1
ATOM 1405 C C . VAL A 1 176 ? -8.513 -7.384 17.271 1.00 93.81 176 VAL A C 1
ATOM 1407 O O . VAL A 1 176 ? -8.519 -6.606 18.223 1.00 93.81 176 VAL A O 1
ATOM 1410 N N . VAL A 1 177 ? -9.594 -8.008 16.825 1.00 92.81 177 VAL A N 1
ATOM 1411 C CA . VAL A 1 177 ? -10.929 -7.890 17.415 1.00 92.81 177 VAL A CA 1
ATOM 1412 C C . VAL A 1 177 ? -11.329 -9.218 18.041 1.00 92.81 177 VAL A C 1
ATOM 1414 O O . VAL A 1 177 ? -10.748 -10.266 17.736 1.00 92.81 177 VAL A O 1
ATOM 1417 N N . LYS A 1 178 ? -12.326 -9.192 18.925 1.00 90.06 178 LYS A N 1
ATOM 1418 C CA . LYS A 1 178 ? -12.884 -10.400 19.534 1.00 90.06 178 LYS A CA 1
ATOM 1419 C C . LYS A 1 178 ? -14.315 -10.618 19.057 1.00 90.06 178 LYS A C 1
ATOM 1421 O O . LYS A 1 178 ? -15.201 -9.850 19.408 1.00 90.06 178 LYS A O 1
ATOM 1426 N N . GLU A 1 179 ? -14.540 -11.709 18.335 1.00 85.31 179 GLU A N 1
ATOM 1427 C CA . GLU A 1 179 ? -15.864 -12.138 17.881 1.00 85.31 179 GLU A CA 1
ATOM 1428 C C . GLU A 1 179 ? -16.095 -13.593 18.305 1.00 85.31 179 GLU A C 1
ATOM 1430 O O . GLU A 1 179 ? -15.201 -14.428 18.179 1.00 85.31 179 GLU A O 1
ATOM 1435 N N . GLU A 1 180 ? -17.255 -13.889 18.898 1.00 84.44 180 GLU A N 1
ATOM 1436 C CA . GLU A 1 180 ? -17.601 -15.233 19.404 1.00 84.44 180 GLU A CA 1
ATOM 1437 C C . GLU A 1 180 ? -16.518 -15.870 20.305 1.00 84.44 180 GLU A C 1
ATOM 1439 O O . GLU A 1 180 ? -16.245 -17.067 20.262 1.00 84.44 180 GLU A O 1
ATOM 1444 N N . ASN A 1 181 ? -15.872 -15.056 21.148 1.00 84.38 181 ASN A N 1
ATOM 1445 C CA . ASN A 1 181 ? -14.722 -15.432 21.985 1.00 84.38 181 ASN A CA 1
ATOM 1446 C C . ASN A 1 181 ? -13.434 -15.830 21.247 1.00 84.38 181 ASN A C 1
ATOM 1448 O O . ASN A 1 181 ? -12.449 -16.172 21.906 1.00 84.38 181 ASN A O 1
ATOM 1452 N N . MET A 1 182 ? -13.389 -15.706 19.925 1.00 89.25 182 MET A N 1
ATOM 1453 C CA . MET A 1 182 ? -12.192 -15.904 19.121 1.00 89.25 182 MET A CA 1
ATOM 1454 C C . MET A 1 182 ? -11.574 -14.566 18.724 1.00 89.25 182 MET A C 1
ATOM 1456 O O . MET A 1 182 ? -12.266 -13.591 18.438 1.00 89.25 182 MET A O 1
ATOM 1460 N N . LYS A 1 183 ? -10.242 -14.526 18.685 1.00 92.69 183 LYS A N 1
ATOM 1461 C CA . LYS A 1 183 ? -9.518 -13.397 18.103 1.00 92.69 183 LYS A CA 1
ATOM 1462 C C . LYS A 1 183 ? -9.575 -13.486 16.588 1.00 92.69 183 LYS A C 1
ATOM 1464 O O . LYS A 1 183 ? -9.285 -14.536 16.011 1.00 92.69 183 LYS A O 1
ATOM 1469 N N . LYS A 1 184 ? -9.938 -12.373 15.969 1.00 94.62 184 LYS A N 1
ATOM 1470 C CA . LYS A 1 184 ? -10.026 -12.200 14.525 1.00 94.62 184 LYS A CA 1
ATOM 1471 C C . LYS A 1 184 ? -9.252 -10.960 14.113 1.00 94.62 184 LYS A C 1
ATOM 1473 O O . LYS A 1 184 ? -8.981 -10.083 14.930 1.00 94.62 184 LYS A O 1
ATOM 1478 N N . LEU A 1 185 ? -8.870 -10.916 12.847 1.00 94.81 185 LEU A N 1
ATOM 1479 C CA . LEU A 1 185 ? -8.120 -9.823 12.254 1.00 94.81 185 LEU A CA 1
ATOM 1480 C C . LEU A 1 185 ? -9.010 -9.038 11.299 1.00 94.81 185 LEU A C 1
ATOM 1482 O O . LEU A 1 185 ? -9.742 -9.614 10.493 1.00 94.81 185 LEU A O 1
ATOM 1486 N N . VAL A 1 186 ? -8.902 -7.720 11.353 1.00 94.94 186 VAL A N 1
ATOM 1487 C CA . VAL A 1 186 ? -9.468 -6.814 10.353 1.00 94.94 186 VAL A CA 1
ATOM 1488 C C . VAL A 1 186 ? -8.361 -5.918 9.817 1.00 94.94 186 VAL A C 1
ATOM 1490 O O . VAL A 1 186 ? -7.425 -5.581 10.546 1.00 94.94 186 VAL A O 1
ATOM 1493 N N . LEU A 1 187 ? -8.445 -5.548 8.539 1.00 94.69 187 LEU A N 1
ATOM 1494 C CA . LEU A 1 187 ? -7.590 -4.498 7.992 1.00 94.69 187 LEU A CA 1
ATOM 1495 C C . LEU A 1 187 ? -8.078 -3.144 8.503 1.00 94.69 187 LEU A C 1
ATOM 1497 O O . LEU A 1 187 ? -9.282 -2.909 8.589 1.00 94.69 187 LEU A O 1
ATOM 1501 N N . LEU A 1 188 ? -7.139 -2.251 8.798 1.00 93.38 188 LEU A N 1
ATOM 1502 C CA . LEU A 1 188 ? -7.453 -0.889 9.205 1.00 93.38 188 LEU A CA 1
ATOM 1503 C C . LEU A 1 188 ? -7.362 0.086 8.027 1.00 93.38 188 LEU A C 1
ATOM 1505 O O . LEU A 1 188 ? -6.336 0.127 7.345 1.00 93.38 188 LEU A O 1
ATOM 1509 N N . PRO A 1 189 ? -8.370 0.941 7.821 1.00 90.25 189 PRO A N 1
ATOM 1510 C CA . PRO A 1 189 ? -8.237 2.072 6.923 1.00 90.25 189 PRO A CA 1
ATOM 1511 C C . PRO A 1 189 ? -7.483 3.176 7.664 1.00 90.25 189 PRO A C 1
ATOM 1513 O O . PRO A 1 189 ? -8.008 3.789 8.585 1.00 90.25 189 PRO A O 1
ATOM 1516 N N . ILE A 1 190 ? -6.231 3.427 7.298 1.00 92.38 190 ILE A N 1
ATOM 1517 C CA . ILE A 1 190 ? -5.469 4.562 7.835 1.00 92.38 190 ILE A CA 1
ATOM 1518 C C . ILE A 1 190 ? -4.998 5.454 6.682 1.00 92.38 190 ILE A C 1
ATOM 1520 O O . ILE A 1 190 ? -4.653 4.932 5.619 1.00 92.38 190 ILE A O 1
ATOM 1524 N N . PRO A 1 191 ? -4.916 6.785 6.857 1.00 92.19 191 PRO A N 1
ATOM 1525 C CA . PRO A 1 191 ? -4.326 7.677 5.859 1.00 92.19 191 PRO A CA 1
ATOM 1526 C C . PRO A 1 191 ? -2.812 7.477 5.717 1.00 92.19 191 PRO A C 1
ATOM 1528 O O . PRO A 1 191 ? -2.135 7.028 6.653 1.00 92.19 191 PRO A O 1
ATOM 1531 N N . TYR A 1 192 ? -2.267 7.754 4.524 1.00 89.56 192 TYR A N 1
ATOM 1532 C CA . TYR A 1 192 ? -0.834 7.576 4.231 1.00 89.56 192 TYR A CA 1
ATOM 1533 C C . TYR A 1 192 ? 0.046 8.267 5.290 1.00 89.56 192 TYR A C 1
ATOM 1535 O O . TYR A 1 192 ? -0.323 9.305 5.823 1.00 89.56 192 TYR A O 1
ATOM 1543 N N . ASN A 1 193 ? 1.219 7.704 5.601 1.00 87.56 193 ASN A N 1
ATOM 1544 C CA . ASN A 1 193 ? 2.157 8.221 6.612 1.00 87.56 193 ASN A CA 1
ATOM 1545 C C . ASN A 1 193 ? 1.644 8.187 8.071 1.00 87.56 193 ASN A C 1
ATOM 1547 O O . ASN A 1 193 ? 2.312 8.693 8.971 1.00 87.56 193 ASN A O 1
ATOM 1551 N N . THR A 1 194 ? 0.494 7.568 8.350 1.00 90.25 194 THR A N 1
ATOM 1552 C CA . THR A 1 194 ? 0.132 7.184 9.721 1.00 90.25 194 THR A CA 1
ATOM 1553 C C . THR A 1 194 ? 0.978 5.991 10.166 1.00 90.25 194 THR A C 1
ATOM 1555 O O . THR A 1 194 ? 0.938 4.923 9.552 1.00 90.25 194 THR A O 1
ATOM 1558 N N . LYS A 1 195 ? 1.748 6.157 11.247 1.00 88.12 195 LYS A N 1
ATOM 1559 C CA . LYS A 1 195 ? 2.566 5.085 11.834 1.00 88.12 195 LYS A CA 1
ATOM 1560 C C . LYS A 1 195 ? 1.699 4.108 12.628 1.00 88.12 195 LYS A C 1
ATOM 1562 O O . LYS A 1 195 ? 0.948 4.527 13.507 1.00 88.12 195 LYS A O 1
ATOM 1567 N N . TYR A 1 196 ? 1.868 2.814 12.375 1.00 87.62 196 TYR A N 1
ATOM 1568 C CA . TYR A 1 196 ? 1.184 1.728 13.078 1.00 87.62 196 TYR A CA 1
ATOM 1569 C C . TYR A 1 196 ? 2.178 0.634 13.475 1.00 87.62 196 TYR A C 1
ATOM 1571 O O . TYR A 1 196 ? 3.225 0.476 12.852 1.00 87.62 196 TYR A O 1
ATOM 1579 N N . ILE A 1 197 ? 1.843 -0.105 14.532 1.00 82.25 197 ILE A N 1
ATOM 1580 C CA . ILE A 1 197 ? 2.657 -1.219 15.042 1.00 82.25 197 ILE A CA 1
ATOM 1581 C C . ILE A 1 197 ? 1.978 -2.556 14.724 1.00 82.25 197 ILE A C 1
ATOM 1583 O O . ILE A 1 197 ? 2.645 -3.527 14.382 1.00 82.25 197 ILE A O 1
ATOM 1587 N N . VAL A 1 198 ? 0.647 -2.603 14.812 1.00 81.06 198 VAL A N 1
ATOM 1588 C CA . VAL A 1 198 ? -0.146 -3.811 14.568 1.00 81.06 198 VAL A CA 1
ATOM 1589 C C . VAL A 1 198 ? -0.403 -3.944 13.072 1.00 81.06 198 VAL A C 1
ATOM 1591 O O . VAL A 1 198 ? -1.126 -3.143 12.486 1.00 81.06 198 VAL A O 1
ATOM 1594 N N . GLY A 1 199 ? 0.235 -4.932 12.443 1.00 72.75 199 GLY A N 1
ATOM 1595 C CA . GLY A 1 199 ? 0.094 -5.204 11.012 1.00 72.75 199 GLY A CA 1
ATOM 1596 C C . GLY A 1 199 ? 1.410 -5.274 10.235 1.00 72.75 199 GLY A C 1
ATOM 1597 O O . GLY A 1 199 ? 2.459 -4.820 10.698 1.00 72.75 199 GLY A O 1
ATOM 1598 N N . GLY A 1 200 ? 1.341 -5.851 9.035 1.00 67.00 200 GLY A N 1
ATOM 1599 C CA . GLY A 1 200 ? 2.477 -6.047 8.134 1.00 67.00 200 GLY A CA 1
ATOM 1600 C C . GLY A 1 200 ? 3.581 -6.928 8.727 1.00 67.00 200 GLY A C 1
ATOM 1601 O O . GLY A 1 200 ? 3.316 -7.898 9.430 1.00 67.00 200 GLY A O 1
ATOM 1602 N N . TYR A 1 201 ? 4.835 -6.562 8.455 1.00 65.00 201 TYR A N 1
ATOM 1603 C CA . TYR A 1 201 ? 6.039 -7.260 8.928 1.00 65.00 201 TYR A CA 1
ATOM 1604 C C . TYR A 1 201 ? 6.467 -6.876 10.358 1.00 65.00 201 TYR A C 1
ATOM 1606 O O . TYR A 1 201 ? 7.553 -7.252 10.792 1.00 65.00 201 TYR A O 1
ATOM 1614 N N . ASN A 1 202 ? 5.654 -6.098 11.082 1.00 73.75 202 ASN A N 1
ATOM 1615 C CA . ASN A 1 202 ? 6.047 -5.511 12.367 1.00 73.75 202 ASN A CA 1
ATOM 1616 C C . ASN A 1 202 ? 5.835 -6.453 13.562 1.00 73.75 202 ASN A C 1
ATOM 1618 O O . ASN A 1 202 ? 6.537 -6.335 14.565 1.00 73.75 202 ASN A O 1
ATOM 1622 N N . ILE A 1 203 ? 4.857 -7.363 13.481 1.00 81.62 203 ILE A N 1
ATOM 1623 C CA . ILE A 1 203 ? 4.533 -8.327 14.540 1.00 81.62 203 ILE A CA 1
ATOM 1624 C C . ILE A 1 203 ? 4.198 -9.680 13.908 1.00 81.62 203 ILE A C 1
ATOM 1626 O O . ILE A 1 203 ? 3.420 -9.759 12.959 1.00 81.62 203 ILE A O 1
ATOM 1630 N N . GLU A 1 204 ? 4.745 -10.753 14.480 1.00 86.81 204 GLU A N 1
ATOM 1631 C CA . GLU A 1 204 ? 4.405 -12.125 14.102 1.00 86.81 204 GLU A CA 1
ATOM 1632 C C . GLU A 1 204 ? 2.923 -12.435 14.359 1.00 86.81 204 GLU A C 1
ATOM 1634 O O . GLU A 1 204 ? 2.393 -12.155 15.438 1.00 86.81 204 GLU A O 1
ATOM 1639 N N . LEU A 1 205 ? 2.272 -13.091 13.396 1.00 88.50 205 LEU A N 1
ATOM 1640 C CA . LEU A 1 205 ? 0.860 -13.482 13.469 1.00 88.50 205 LEU A CA 1
ATOM 1641 C C . LEU A 1 205 ? 0.502 -14.199 14.783 1.00 88.50 205 LEU A C 1
ATOM 1643 O O . LEU A 1 205 ? -0.480 -13.851 15.432 1.00 88.50 205 LEU A O 1
ATOM 1647 N N . ASP A 1 206 ? 1.333 -15.139 15.232 1.00 89.50 206 ASP A N 1
ATOM 1648 C CA . ASP A 1 206 ? 1.103 -15.880 16.478 1.00 89.50 206 ASP A CA 1
ATOM 1649 C C . ASP A 1 206 ? 1.033 -14.958 17.712 1.00 89.50 206 ASP A C 1
ATOM 1651 O O . ASP A 1 206 ? 0.200 -15.145 18.601 1.00 89.50 206 ASP A O 1
ATOM 1655 N N . SER A 1 207 ? 1.851 -13.898 17.744 1.00 89.00 207 SER A N 1
ATOM 1656 C CA . SER A 1 207 ? 1.799 -12.890 18.809 1.00 89.00 207 SER A CA 1
ATOM 1657 C C . SER A 1 207 ? 0.499 -12.086 18.777 1.00 89.00 207 SER A C 1
ATOM 1659 O O . SER A 1 207 ? -0.055 -11.824 19.847 1.00 89.00 207 SER A O 1
ATOM 1661 N N . LEU A 1 208 ? 0.005 -11.725 17.585 1.00 88.69 208 LEU A N 1
ATOM 1662 C CA . LEU A 1 208 ? -1.277 -11.025 17.418 1.00 88.69 208 LEU A CA 1
ATOM 1663 C C . LEU A 1 208 ? -2.441 -11.861 17.958 1.00 88.69 208 LEU A C 1
ATOM 1665 O O . LEU A 1 208 ? -3.319 -11.344 18.645 1.00 88.69 208 LEU A O 1
ATOM 1669 N N . LEU A 1 209 ? -2.416 -13.168 17.698 1.00 89.62 209 LEU A N 1
ATOM 1670 C CA . LEU A 1 209 ? -3.486 -14.082 18.086 1.00 89.62 209 LEU A CA 1
ATOM 1671 C C . LEU A 1 209 ? -3.419 -14.501 19.560 1.00 89.62 209 LEU A C 1
ATOM 1673 O O . LEU A 1 209 ? -4.450 -14.788 20.160 1.00 89.62 209 LEU A O 1
ATOM 1677 N N . LYS A 1 210 ? -2.239 -14.533 20.188 1.00 90.12 210 LYS A N 1
ATOM 1678 C CA . LYS A 1 210 ? -2.109 -14.994 21.583 1.00 90.12 210 LYS A CA 1
ATOM 1679 C C . LYS A 1 210 ? -2.191 -13.878 22.613 1.00 90.12 210 LYS A C 1
ATOM 1681 O O . LYS A 1 210 ? -2.822 -14.067 23.648 1.00 90.12 210 LYS A O 1
ATOM 1686 N N . LYS A 1 211 ? -1.589 -12.714 22.362 1.00 89.62 211 LYS A N 1
ATOM 1687 C CA . LYS A 1 211 ? -1.454 -11.662 23.384 1.00 89.62 211 LYS A CA 1
ATOM 1688 C C . LYS A 1 211 ? -2.699 -10.780 23.443 1.00 89.62 211 LYS A C 1
ATOM 1690 O O . LYS A 1 211 ? -3.225 -10.382 22.409 1.00 89.62 211 LYS A O 1
ATOM 1695 N N . ASP A 1 212 ? -3.189 -10.490 24.644 1.00 89.19 212 ASP A N 1
ATOM 1696 C CA . ASP A 1 212 ? -4.394 -9.664 24.837 1.00 89.19 212 ASP A CA 1
ATOM 1697 C C . ASP A 1 212 ? -4.132 -8.167 24.663 1.00 89.19 212 ASP A C 1
ATOM 1699 O O . ASP A 1 212 ? -5.049 -7.436 24.317 1.00 89.19 212 ASP A O 1
ATOM 1703 N N . GLN A 1 213 ? -2.879 -7.722 24.806 1.00 88.50 213 GLN A N 1
ATOM 1704 C CA . GLN A 1 213 ? -2.472 -6.320 24.617 1.00 88.50 213 GLN A CA 1
ATOM 1705 C C . GLN A 1 213 ? -2.797 -5.760 23.220 1.00 88.50 213 GLN A C 1
ATOM 1707 O O . GLN A 1 213 ? -2.828 -4.552 23.025 1.00 88.50 213 GLN A O 1
ATOM 1712 N N . TYR A 1 214 ? -3.008 -6.635 22.231 1.00 89.38 214 TYR A N 1
ATOM 1713 C CA . TYR A 1 214 ? -3.383 -6.236 20.877 1.00 89.38 214 TYR A CA 1
ATOM 1714 C C . TYR A 1 214 ? -4.894 -6.219 20.654 1.00 89.38 214 TYR A C 1
ATOM 1716 O O . TYR A 1 214 ? -5.312 -5.881 19.557 1.00 89.38 214 TYR A O 1
ATOM 1724 N N . LEU A 1 215 ? -5.728 -6.573 21.632 1.00 87.94 215 LEU A N 1
ATOM 1725 C CA . LEU A 1 215 ? -7.178 -6.451 21.484 1.00 87.94 215 LEU A CA 1
ATOM 1726 C C . LEU A 1 215 ? -7.594 -4.979 21.447 1.00 87.94 215 LEU A C 1
ATOM 1728 O O . LEU A 1 215 ? -7.144 -4.174 22.266 1.00 87.94 215 LEU A O 1
ATOM 1732 N N . ASP A 1 216 ? -8.506 -4.654 20.539 1.00 78.25 216 ASP A N 1
ATOM 1733 C CA . ASP A 1 216 ? -9.139 -3.337 20.399 1.00 78.25 216 ASP A CA 1
ATOM 1734 C C . ASP A 1 216 ? -9.880 -2.872 21.666 1.00 78.25 216 ASP A C 1
ATOM 1736 O O . ASP A 1 216 ? -9.998 -1.676 21.922 1.00 78.25 216 ASP A O 1
ATOM 1740 N N . THR A 1 217 ? -10.317 -3.816 22.504 1.00 71.44 217 THR A N 1
ATOM 1741 C CA . THR A 1 217 ? -10.975 -3.554 23.794 1.00 71.44 217 THR A CA 1
ATOM 1742 C C . THR A 1 217 ? -10.044 -2.994 24.869 1.00 71.44 217 THR A C 1
ATOM 1744 O O . THR A 1 217 ? -10.502 -2.563 25.929 1.00 71.44 217 THR A O 1
ATOM 1747 N N . THR A 1 218 ? -8.729 -3.065 24.668 1.00 70.19 218 THR A N 1
ATOM 1748 C CA . THR A 1 218 ? -7.766 -2.536 25.636 1.00 70.19 218 THR A CA 1
ATOM 1749 C C . THR A 1 218 ? -7.558 -1.041 25.407 1.00 70.19 218 THR A C 1
ATOM 1751 O O . THR A 1 218 ? -7.593 -0.556 24.281 1.00 70.19 218 THR A O 1
ATOM 1754 N N . LYS A 1 219 ? -7.287 -0.281 26.475 1.00 62.34 219 LYS A N 1
ATOM 1755 C CA . LYS A 1 219 ? -6.898 1.140 26.369 1.00 62.34 219 LYS A CA 1
ATOM 1756 C C . LYS A 1 219 ? -5.472 1.328 25.823 1.00 62.34 219 LYS A C 1
ATOM 1758 O O . LYS A 1 219 ? -4.848 2.353 26.080 1.00 62.34 219 LYS A O 1
ATOM 1763 N N . GLU A 1 220 ? -4.909 0.321 25.162 1.00 64.88 220 GLU A N 1
ATOM 1764 C CA . GLU A 1 220 ? -3.527 0.371 24.709 1.00 64.88 220 GLU A CA 1
ATOM 1765 C C . GLU A 1 220 ? -3.358 1.287 23.493 1.00 64.88 220 GLU A C 1
ATOM 1767 O O . GLU A 1 220 ? -4.219 1.413 22.623 1.00 64.88 220 GLU A O 1
ATOM 1772 N N . ASN A 1 221 ? -2.184 1.913 23.410 1.00 70.44 221 ASN A N 1
ATOM 1773 C CA . ASN A 1 221 ? -1.840 2.934 22.417 1.00 70.44 221 ASN A CA 1
ATOM 1774 C C . ASN A 1 221 ? -1.739 2.414 20.968 1.00 70.44 221 ASN A C 1
ATOM 1776 O O . ASN A 1 221 ? -1.348 3.176 20.078 1.00 70.44 221 ASN A O 1
ATOM 1780 N N . TYR A 1 222 ? -2.020 1.135 20.702 1.00 87.56 222 TYR A N 1
ATOM 1781 C CA . TYR A 1 222 ? -1.809 0.523 19.386 1.00 87.56 222 TYR A CA 1
ATOM 1782 C C . TYR A 1 222 ? -2.818 0.973 18.325 1.00 87.56 222 TYR A C 1
ATOM 1784 O O . TYR A 1 222 ? -2.448 1.026 17.153 1.00 87.56 222 TYR A O 1
ATOM 1792 N N . TYR A 1 223 ? -4.035 1.347 18.736 1.00 92.25 223 TYR A N 1
ATOM 1793 C CA . TYR A 1 223 ? -5.108 1.820 17.843 1.00 92.25 223 TYR A CA 1
ATOM 1794 C C . TYR A 1 223 ? -5.435 3.304 18.006 1.00 92.25 223 TYR A C 1
ATOM 1796 O O . TYR A 1 223 ? -6.396 3.801 17.423 1.00 92.25 223 TYR A O 1
ATOM 1804 N N . ILE A 1 224 ? -4.620 4.005 18.794 1.00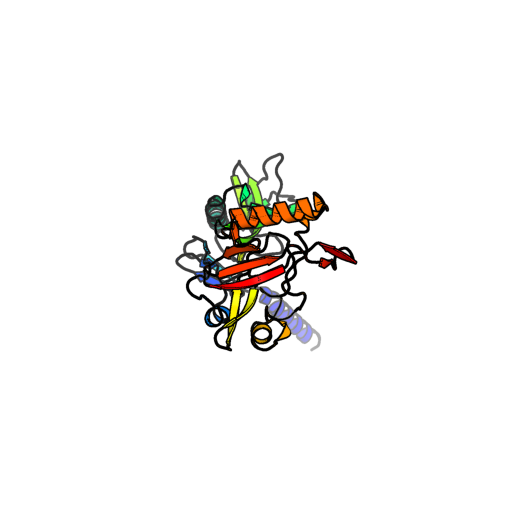 92.88 224 ILE A N 1
ATOM 1805 C CA . ILE A 1 224 ? -4.546 5.463 18.819 1.00 92.88 224 ILE A CA 1
ATOM 1806 C C . ILE A 1 224 ? -3.402 5.853 17.885 1.00 92.88 224 ILE A C 1
ATOM 1808 O O . ILE A 1 224 ? -2.304 5.301 17.975 1.00 92.88 224 ILE A O 1
ATOM 1812 N N . PHE A 1 225 ? -3.624 6.798 16.987 1.00 93.44 225 PHE A N 1
ATOM 1813 C CA . PHE A 1 225 ? -2.701 7.151 15.921 1.00 93.44 225 PHE A CA 1
ATOM 1814 C C . PHE A 1 225 ? -2.393 8.639 15.949 1.00 93.44 225 PHE A C 1
ATOM 1816 O O . PHE A 1 225 ? -3.287 9.480 15.972 1.00 93.44 225 PHE A O 1
ATOM 1823 N N . ASN A 1 226 ? -1.104 8.966 15.885 1.00 93.75 226 ASN A N 1
ATOM 1824 C CA . ASN A 1 226 ? -0.695 10.321 15.546 1.00 93.75 226 ASN A CA 1
ATOM 1825 C C . ASN A 1 226 ? -1.161 10.637 14.118 1.00 93.75 226 ASN A C 1
ATOM 1827 O O . ASN A 1 226 ? -1.076 9.776 13.235 1.00 93.75 226 ASN A O 1
ATOM 1831 N N . TYR A 1 227 ? -1.602 11.876 13.883 1.00 94.81 227 TYR A N 1
ATOM 1832 C CA . TYR A 1 227 ? -1.928 12.331 12.530 1.00 94.81 227 TYR A CA 1
ATOM 1833 C C . TYR A 1 227 ? -0.741 12.144 11.568 1.00 94.81 227 TYR A C 1
ATOM 1835 O O . TYR A 1 227 ? 0.411 12.273 12.002 1.00 94.81 227 TYR A O 1
ATOM 1843 N N . PRO A 1 228 ? -1.005 11.865 10.276 1.00 92.50 228 PRO A N 1
ATOM 1844 C CA . PRO A 1 228 ? 0.024 11.722 9.254 1.00 92.50 228 PRO A CA 1
ATOM 1845 C C . PRO A 1 228 ? 1.102 12.806 9.291 1.00 92.50 228 PRO A C 1
ATOM 1847 O O . PRO A 1 228 ? 0.796 14.000 9.290 1.00 92.50 228 PRO A O 1
ATOM 1850 N N . THR A 1 229 ? 2.373 12.403 9.233 1.00 87.88 229 THR A N 1
ATOM 1851 C CA . THR A 1 229 ? 3.502 13.350 9.282 1.00 87.88 229 THR A CA 1
ATOM 1852 C C . THR A 1 229 ? 3.462 14.359 8.133 1.00 87.88 229 THR A C 1
ATOM 1854 O O . THR A 1 229 ? 3.810 15.521 8.325 1.00 87.88 229 THR A O 1
ATOM 1857 N N . TYR A 1 230 ? 2.993 13.949 6.948 1.00 87.25 230 TYR A N 1
ATOM 1858 C CA . TYR A 1 230 ? 2.893 14.848 5.794 1.00 87.25 230 TYR A CA 1
ATOM 1859 C C . TYR A 1 230 ? 1.871 15.975 6.015 1.00 87.25 230 TYR A C 1
ATOM 1861 O O . TYR A 1 230 ? 2.109 17.095 5.578 1.00 87.25 230 TYR A O 1
ATOM 1869 N N . LEU A 1 231 ? 0.772 15.711 6.735 1.00 90.56 231 LEU A N 1
ATOM 1870 C CA . LEU A 1 231 ? -0.204 16.745 7.091 1.00 90.56 231 LEU A CA 1
ATOM 1871 C C . LEU A 1 231 ? 0.382 17.708 8.120 1.00 90.56 231 LEU A C 1
ATOM 1873 O O . LEU A 1 231 ? 0.260 18.920 7.964 1.00 90.56 231 LEU A O 1
ATOM 1877 N N . LYS A 1 232 ? 1.092 17.174 9.123 1.00 86.81 232 LYS A N 1
ATOM 1878 C CA . LYS A 1 232 ? 1.771 17.981 10.149 1.00 86.81 232 LYS A CA 1
ATOM 1879 C C . LYS A 1 232 ? 2.848 18.899 9.566 1.00 86.81 232 LYS A C 1
ATOM 1881 O O . LYS A 1 232 ? 3.074 19.977 10.101 1.00 86.81 232 LYS A O 1
ATOM 1886 N N . ALA A 1 233 ? 3.489 18.495 8.467 1.00 87.50 233 ALA A N 1
ATOM 1887 C CA . ALA A 1 233 ? 4.446 19.334 7.746 1.00 87.50 233 ALA A CA 1
ATOM 1888 C C . ALA A 1 233 ? 3.788 20.538 7.044 1.00 87.50 233 ALA A C 1
ATOM 1890 O O . ALA A 1 233 ? 4.475 21.514 6.749 1.00 87.50 233 ALA A O 1
ATOM 1891 N N . ILE A 1 234 ? 2.477 20.476 6.781 1.00 89.88 234 ILE A N 1
ATOM 1892 C CA . ILE A 1 234 ? 1.698 21.564 6.176 1.00 89.88 234 ILE A CA 1
ATOM 1893 C C . ILE A 1 234 ? 1.133 22.475 7.267 1.00 89.88 234 ILE A C 1
ATOM 1895 O O . ILE A 1 234 ? 1.287 23.693 7.199 1.00 89.88 234 ILE A O 1
ATOM 1899 N N . ASN A 1 235 ? 0.463 21.893 8.265 1.00 89.31 235 ASN A N 1
ATOM 1900 C CA . ASN A 1 235 ? -0.172 22.630 9.350 1.00 89.31 235 ASN A CA 1
ATOM 1901 C C . ASN A 1 235 ? -0.336 21.726 10.583 1.00 89.31 235 ASN A C 1
ATOM 1903 O O . ASN A 1 235 ? -0.752 20.574 10.477 1.00 89.31 235 ASN A O 1
ATOM 1907 N N . THR A 1 236 ? -0.005 22.257 11.758 1.00 88.25 236 THR A N 1
ATOM 1908 C CA . THR A 1 236 ? -0.073 21.541 13.038 1.00 88.25 236 THR A CA 1
ATOM 1909 C C . THR A 1 236 ? -1.360 21.807 13.823 1.00 88.25 236 THR A C 1
ATOM 1911 O O . THR A 1 236 ? -1.519 21.249 14.904 1.00 88.25 236 THR A O 1
ATOM 1914 N N . ASP A 1 237 ? -2.256 22.667 13.330 1.00 93.38 237 ASP A N 1
ATOM 1915 C CA . ASP A 1 237 ? -3.548 22.943 13.964 1.00 93.38 237 ASP A CA 1
ATOM 1916 C C . ASP A 1 237 ? -4.431 21.686 14.008 1.00 93.38 237 ASP A C 1
ATOM 1918 O O . ASP A 1 237 ? -4.657 21.027 12.990 1.00 93.38 237 ASP A O 1
ATOM 1922 N N . SER A 1 238 ? -4.963 21.366 15.190 1.00 91.94 238 SER A N 1
ATOM 1923 C CA . SER A 1 238 ? -5.766 20.158 15.402 1.00 91.94 238 SER A CA 1
ATOM 1924 C C . SER A 1 238 ? -7.003 20.114 14.510 1.00 91.94 238 SER A C 1
ATOM 1926 O O . SER A 1 238 ? -7.336 19.055 13.984 1.00 91.94 238 SER A O 1
ATOM 1928 N N . SER A 1 239 ? -7.677 21.249 14.305 1.00 94.81 239 SER A N 1
ATOM 1929 C CA . SER A 1 239 ? -8.911 21.299 13.514 1.00 94.81 239 SER A CA 1
ATOM 1930 C C . SER A 1 239 ? -8.624 21.015 12.044 1.00 94.81 239 SER A C 1
ATOM 1932 O O . SER A 1 239 ? -9.372 20.275 11.405 1.00 94.81 239 SER A O 1
ATOM 1934 N N . TYR A 1 240 ? -7.513 21.547 11.525 1.00 95.50 240 TYR A N 1
ATOM 1935 C CA . TYR A 1 240 ? -7.025 21.222 10.186 1.00 95.50 240 TYR A CA 1
ATOM 1936 C C . TYR A 1 240 ? -6.736 19.722 10.041 1.00 95.50 240 TYR A C 1
ATOM 1938 O O . TYR A 1 240 ? -7.264 19.078 9.137 1.00 95.50 240 TYR A O 1
ATOM 1946 N N . LEU A 1 241 ? -5.950 19.147 10.957 1.00 95.56 241 LEU A N 1
ATOM 1947 C CA . LEU A 1 241 ? -5.572 17.731 10.910 1.00 95.56 241 LEU A CA 1
ATOM 1948 C C . LEU A 1 241 ? -6.793 16.799 10.968 1.00 95.56 241 LEU A C 1
ATOM 1950 O O . LEU A 1 241 ? -6.883 15.846 10.190 1.00 95.56 241 LEU A O 1
ATOM 1954 N N . ILE A 1 242 ? -7.748 17.104 11.853 1.00 96.56 242 ILE A N 1
ATOM 1955 C CA . ILE A 1 242 ? -9.023 16.387 11.966 1.00 96.56 242 ILE A CA 1
ATOM 1956 C C . ILE A 1 242 ? -9.794 16.462 10.649 1.00 96.56 242 ILE A C 1
ATOM 1958 O O . ILE A 1 242 ? -10.293 1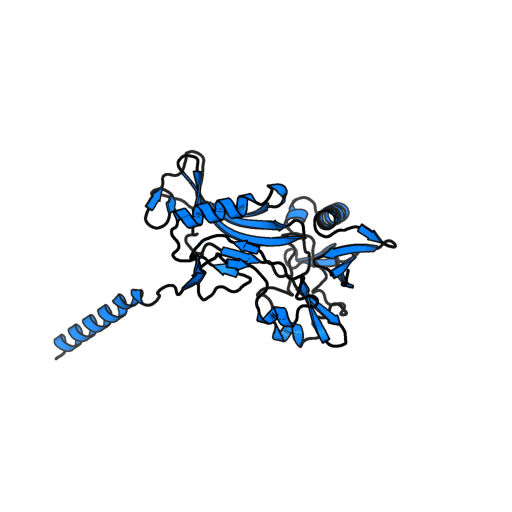5.441 10.178 1.00 96.56 242 ILE A O 1
ATOM 1962 N N . ASN A 1 243 ? -9.902 17.650 10.050 1.00 96.94 243 ASN A N 1
ATOM 1963 C CA . ASN A 1 243 ? -10.663 17.847 8.821 1.00 96.94 243 ASN A CA 1
ATOM 1964 C C . ASN A 1 243 ? -10.070 17.059 7.647 1.00 96.94 243 ASN A C 1
ATOM 1966 O O . ASN A 1 243 ? -10.808 16.387 6.935 1.00 96.94 243 ASN A O 1
ATOM 1970 N N . GLU A 1 244 ? -8.747 17.070 7.486 1.00 96.00 244 GLU A N 1
ATOM 1971 C CA . GLU A 1 244 ? -8.078 16.338 6.406 1.00 96.00 244 GLU A CA 1
ATOM 1972 C C . GLU A 1 244 ? -8.237 14.819 6.544 1.00 96.00 244 GLU A C 1
ATOM 1974 O O . GLU A 1 244 ? -8.577 14.134 5.577 1.00 96.00 244 GLU A O 1
ATOM 1979 N N . VAL A 1 245 ? -8.076 14.277 7.756 1.00 96.56 245 VAL A N 1
ATOM 1980 C CA . VAL A 1 245 ? -8.311 12.844 7.999 1.00 96.56 245 VAL A CA 1
ATOM 1981 C C . VAL A 1 245 ? -9.783 12.478 7.806 1.00 96.56 245 VAL A C 1
ATOM 1983 O O . VAL A 1 245 ? -10.088 11.446 7.210 1.00 96.56 245 VAL A O 1
ATOM 1986 N N . LYS A 1 246 ? -10.710 13.331 8.249 1.00 97.19 246 LYS A N 1
ATOM 1987 C CA . LYS A 1 246 ? -12.147 13.131 8.041 1.00 97.19 246 LYS A CA 1
ATOM 1988 C C . LYS A 1 246 ? -12.507 13.117 6.555 1.00 97.19 246 LYS A C 1
ATOM 1990 O O . LYS A 1 246 ? -13.207 12.210 6.118 1.00 97.19 246 LYS A O 1
ATOM 1995 N N . ASN A 1 247 ? -11.992 14.066 5.775 1.00 96.50 247 ASN A N 1
ATOM 1996 C CA . ASN A 1 247 ? -12.203 14.130 4.327 1.00 96.50 247 ASN A CA 1
ATOM 1997 C C . ASN A 1 247 ? -11.674 12.879 3.622 1.00 96.50 247 ASN A C 1
ATOM 1999 O O . ASN A 1 247 ? -12.334 12.358 2.723 1.00 96.50 247 ASN A O 1
ATOM 2003 N N . TRP A 1 248 ? -10.523 12.361 4.058 1.00 95.50 248 TRP A N 1
ATOM 2004 C CA . TRP A 1 248 ? -9.989 11.102 3.543 1.00 95.50 248 TRP A CA 1
ATOM 2005 C C . TRP A 1 248 ? -10.949 9.930 3.799 1.00 95.50 248 TRP A C 1
ATOM 2007 O O . TRP A 1 248 ? -11.272 9.192 2.870 1.00 95.50 248 TRP A O 1
ATOM 2017 N N . TYR A 1 249 ? -11.477 9.802 5.021 1.00 97.44 249 TYR A N 1
ATOM 2018 C CA . TYR A 1 249 ? -12.457 8.763 5.353 1.00 97.44 249 TYR A CA 1
ATOM 2019 C C . TYR A 1 249 ? -13.791 8.918 4.612 1.00 97.44 249 TYR A C 1
ATOM 2021 O O . TYR A 1 249 ? -14.356 7.919 4.174 1.00 97.44 249 TYR A O 1
ATOM 2029 N N . ILE A 1 250 ? -14.290 10.147 4.432 1.00 97.00 250 ILE A N 1
ATOM 2030 C CA . ILE A 1 250 ? -15.494 10.418 3.624 1.00 97.00 250 ILE A CA 1
ATOM 2031 C C . ILE A 1 250 ? -15.282 9.921 2.191 1.00 97.00 250 ILE A C 1
ATOM 2033 O O . ILE A 1 250 ? -16.156 9.271 1.626 1.00 97.00 250 ILE A O 1
ATOM 2037 N N . LYS A 1 251 ? -14.110 10.204 1.615 1.00 95.00 251 LYS A N 1
ATOM 2038 C CA . LYS A 1 251 ? -13.788 9.849 0.232 1.00 95.00 251 LYS A CA 1
ATOM 2039 C C . LYS A 1 251 ? -13.629 8.342 0.021 1.00 95.00 251 LYS A C 1
ATOM 2041 O O . LYS A 1 251 ? -14.081 7.842 -1.001 1.00 95.00 251 LYS A O 1
ATOM 2046 N N . HIS A 1 252 ? -12.969 7.648 0.948 1.00 94.69 252 HIS A N 1
ATOM 2047 C CA . HIS A 1 252 ? -12.473 6.287 0.711 1.00 94.69 252 HIS A CA 1
ATOM 2048 C C . HIS A 1 252 ? -13.133 5.194 1.559 1.00 94.69 252 HIS A C 1
ATOM 2050 O O . HIS A 1 252 ? -12.988 4.014 1.262 1.00 94.69 252 HIS A O 1
ATOM 2056 N N . CYS A 1 253 ? -13.815 5.549 2.648 1.00 95.94 253 CYS A N 1
ATOM 2057 C CA . CYS A 1 253 ? -14.298 4.581 3.640 1.00 95.94 253 CYS A CA 1
ATOM 2058 C C . CYS A 1 253 ? -15.736 4.874 4.076 1.00 95.94 253 CYS A C 1
ATOM 2060 O O . CYS A 1 253 ? -16.074 4.686 5.243 1.00 95.94 253 CYS A O 1
ATOM 2062 N N . ASN A 1 254 ? -16.561 5.411 3.169 1.00 96.00 254 ASN A N 1
ATOM 2063 C CA . ASN A 1 254 ? -17.956 5.774 3.439 1.00 96.00 254 ASN A CA 1
ATOM 2064 C C . ASN A 1 254 ? -18.126 6.567 4.755 1.00 96.00 254 ASN A C 1
ATOM 2066 O O . ASN A 1 254 ? -19.013 6.283 5.556 1.00 96.00 254 ASN A O 1
ATOM 2070 N N . GLY A 1 255 ? -17.223 7.510 5.039 1.00 97.25 255 GLY A N 1
ATOM 2071 C CA . GLY A 1 255 ? -17.230 8.238 6.306 1.00 97.25 255 GLY A CA 1
ATOM 2072 C C . GLY A 1 255 ? -18.444 9.154 6.453 1.00 97.25 255 GLY A C 1
ATOM 2073 O O . GLY A 1 255 ? -18.710 9.974 5.576 1.00 97.25 255 GLY A O 1
ATOM 2074 N N . HIS A 1 256 ? -19.164 9.055 7.569 1.00 97.56 256 HIS A N 1
ATOM 2075 C CA . HIS A 1 256 ? -20.353 9.863 7.848 1.00 97.56 256 HIS A CA 1
ATOM 2076 C C . HIS A 1 256 ? -20.604 10.012 9.355 1.00 97.56 256 HIS A C 1
ATOM 2078 O O . HIS A 1 256 ? -19.947 9.384 10.181 1.00 97.56 256 HIS A O 1
ATOM 2084 N N . PHE A 1 257 ? -21.536 10.893 9.725 1.00 96.94 257 PHE A N 1
ATOM 2085 C CA . PHE A 1 257 ? -21.982 11.020 11.111 1.00 96.94 257 PHE A CA 1
ATOM 2086 C C . PHE A 1 257 ? -23.245 10.195 11.354 1.00 96.94 257 PHE A C 1
ATOM 2088 O O . PHE A 1 257 ? -24.230 10.354 10.635 1.00 96.94 257 PHE A O 1
ATOM 2095 N N . GLU A 1 258 ? -23.230 9.397 12.416 1.00 95.19 258 GLU A N 1
ATOM 2096 C CA . GLU A 1 258 ? -24.375 8.664 12.955 1.00 95.19 258 GLU A CA 1
ATOM 2097 C C . GLU A 1 258 ? -24.420 8.920 14.467 1.00 95.19 258 GLU A C 1
ATOM 2099 O O . GLU A 1 258 ? -23.414 8.765 15.150 1.00 95.19 258 GLU A O 1
ATOM 2104 N N . GLU A 1 259 ? -25.547 9.416 14.991 1.00 90.31 259 GLU A N 1
ATOM 2105 C CA . GLU A 1 259 ? -25.727 9.699 16.430 1.00 90.31 259 GLU A CA 1
ATOM 2106 C C . GLU A 1 259 ? -24.576 10.505 17.090 1.00 90.31 259 GLU A C 1
ATOM 2108 O O . GLU A 1 259 ? -24.156 10.235 18.213 1.00 90.31 259 GLU A O 1
ATOM 2113 N N . ASN A 1 260 ? -24.065 11.535 16.398 1.00 90.81 260 ASN A N 1
ATOM 2114 C CA . ASN A 1 260 ? -22.903 12.362 16.788 1.00 90.81 260 ASN A CA 1
ATOM 2115 C C . ASN A 1 260 ? -21.541 11.640 16.823 1.00 90.81 260 ASN A C 1
ATOM 2117 O O . ASN A 1 260 ? -20.547 12.234 17.243 1.00 90.81 260 ASN A O 1
ATOM 2121 N N . GLN A 1 261 ? -21.457 10.403 16.344 1.00 95.31 261 GLN A N 1
ATOM 2122 C CA . GLN A 1 261 ? -20.207 9.673 16.150 1.00 95.31 261 GLN A CA 1
ATOM 2123 C C . GLN A 1 261 ? -19.810 9.704 14.676 1.00 95.31 261 GLN A C 1
ATOM 2125 O O . GLN A 1 261 ? -20.664 9.654 13.795 1.00 95.31 261 GLN A O 1
ATOM 2130 N N . PHE A 1 262 ? -18.511 9.813 14.396 1.00 98.00 262 PHE A N 1
ATOM 2131 C CA . PHE A 1 262 ? -18.011 9.704 13.029 1.00 98.00 262 PHE A CA 1
ATOM 2132 C C . PHE A 1 262 ? -17.704 8.237 12.724 1.00 98.00 262 PHE A C 1
ATOM 2134 O O . PHE A 1 262 ? -16.757 7.667 13.275 1.00 98.00 262 PHE A O 1
ATOM 2141 N N . ILE A 1 263 ? -18.536 7.636 11.883 1.00 98.19 263 ILE A N 1
ATOM 2142 C CA . ILE A 1 263 ? -18.497 6.226 11.512 1.00 98.19 263 ILE A CA 1
ATOM 2143 C C . ILE A 1 263 ? -17.904 6.087 10.116 1.00 98.19 263 ILE A C 1
ATOM 2145 O O . ILE A 1 263 ? -18.085 6.951 9.257 1.00 98.19 263 ILE A O 1
ATOM 2149 N N . ILE A 1 264 ? -17.177 4.998 9.900 1.00 97.88 264 ILE A N 1
ATOM 2150 C CA . ILE A 1 264 ? -16.665 4.597 8.592 1.00 97.88 264 ILE A CA 1
ATOM 2151 C C . ILE A 1 264 ? -17.018 3.134 8.329 1.00 97.88 264 ILE A C 1
ATOM 2153 O O . ILE A 1 264 ? -17.123 2.333 9.262 1.00 97.88 264 ILE A O 1
ATOM 2157 N N . GLU A 1 265 ? -17.129 2.778 7.055 1.00 96.75 265 GLU A N 1
ATOM 2158 C CA . GLU A 1 265 ? -17.281 1.405 6.585 1.00 96.75 265 GLU A CA 1
ATOM 2159 C C . GLU A 1 265 ? -16.127 1.071 5.643 1.00 96.75 265 GLU A C 1
ATOM 2161 O O . GLU A 1 265 ? -15.916 1.726 4.621 1.00 96.75 265 GLU A O 1
ATOM 2166 N N . TYR A 1 266 ? -15.358 0.046 5.990 1.00 96.44 266 TYR A N 1
ATOM 2167 C CA . TYR A 1 266 ? -14.186 -0.368 5.231 1.00 96.44 266 TYR A CA 1
ATOM 2168 C C . TYR A 1 266 ? -14.143 -1.887 5.136 1.00 96.44 266 TYR A C 1
ATOM 2170 O O . TYR A 1 266 ? -14.113 -2.577 6.155 1.00 96.44 266 TYR A O 1
ATOM 2178 N N . LEU A 1 267 ? -14.163 -2.405 3.903 1.00 95.06 267 LEU A N 1
ATOM 2179 C CA . LEU A 1 267 ? -14.126 -3.842 3.607 1.00 95.06 267 LEU A CA 1
ATOM 2180 C C . LEU A 1 267 ? -15.171 -4.656 4.400 1.00 95.06 267 LEU A C 1
ATOM 2182 O O . LEU A 1 267 ? -14.880 -5.728 4.927 1.00 95.06 267 LEU A O 1
ATOM 2186 N N . GLY A 1 268 ? -16.392 -4.121 4.506 1.00 95.06 268 GLY A N 1
ATOM 2187 C CA . GLY A 1 268 ? -17.504 -4.755 5.224 1.00 95.06 268 GLY A CA 1
ATOM 2188 C C . GLY A 1 268 ? -17.444 -4.627 6.751 1.00 95.06 268 GLY A C 1
ATOM 2189 O O . GLY A 1 268 ? -18.234 -5.265 7.439 1.00 95.06 268 GLY A O 1
ATOM 2190 N N . VAL A 1 269 ? -16.530 -3.825 7.301 1.00 96.44 269 VAL A N 1
ATOM 2191 C CA . VAL A 1 269 ? -16.387 -3.598 8.747 1.00 96.44 269 VAL A CA 1
ATOM 2192 C C . VAL A 1 269 ? -16.719 -2.149 9.094 1.00 96.44 269 VAL A C 1
ATOM 2194 O O . VAL A 1 269 ? -16.254 -1.229 8.423 1.00 96.44 269 VAL A O 1
ATOM 2197 N N . LYS A 1 270 ? -17.488 -1.950 10.169 1.00 96.56 270 LYS A N 1
ATOM 2198 C CA . LYS A 1 270 ? -17.800 -0.640 10.742 1.00 96.56 270 LYS A CA 1
ATOM 2199 C C . LYS A 1 270 ? -16.802 -0.265 11.829 1.00 96.56 270 LYS A C 1
ATOM 2201 O O . LYS A 1 270 ? -16.520 -1.053 12.740 1.00 96.56 270 LYS A O 1
ATOM 2206 N N . PHE A 1 271 ? -16.324 0.973 11.764 1.00 96.50 271 PHE A N 1
ATOM 2207 C CA . PHE A 1 271 ? -15.466 1.558 12.788 1.00 96.50 271 PHE A CA 1
ATOM 2208 C C . PHE A 1 271 ? -15.989 2.916 13.242 1.00 96.50 271 PHE A C 1
ATOM 2210 O O . PHE A 1 271 ? -16.478 3.705 12.438 1.00 96.50 271 PHE A O 1
ATOM 2217 N N . TRP A 1 272 ? -15.799 3.215 14.524 1.00 95.94 272 TRP A N 1
ATOM 2218 C CA . TRP A 1 272 ? -15.929 4.562 15.066 1.00 95.94 272 TRP A CA 1
ATOM 2219 C C . TRP A 1 272 ? -14.549 5.226 15.119 1.00 95.94 272 TRP A C 1
ATOM 2221 O O . TRP A 1 272 ? -13.599 4.662 15.673 1.00 95.94 272 TRP A O 1
ATOM 2231 N N . ILE A 1 273 ? -14.447 6.432 14.553 1.00 97.12 273 ILE A N 1
ATOM 2232 C CA . ILE A 1 273 ? -13.259 7.280 14.654 1.00 97.12 273 ILE A CA 1
ATOM 2233 C C . ILE A 1 273 ? -13.464 8.333 15.741 1.00 97.12 273 ILE A C 1
ATOM 2235 O O . ILE A 1 273 ? -14.330 9.206 15.647 1.00 97.12 273 ILE A O 1
ATOM 2239 N N . ASP A 1 274 ? -12.629 8.257 16.768 1.00 95.12 274 ASP A N 1
ATOM 2240 C CA . ASP A 1 274 ? -12.617 9.185 17.889 1.00 95.12 274 ASP A CA 1
ATOM 2241 C C . ASP A 1 274 ? -11.444 10.159 17.732 1.00 95.12 274 ASP A C 1
ATOM 2243 O O . ASP A 1 274 ? -10.281 9.770 17.837 1.00 95.12 274 ASP A O 1
ATOM 2247 N N . PHE A 1 275 ? -11.754 11.417 17.425 1.00 95.81 275 PHE A N 1
ATOM 2248 C CA . PHE A 1 275 ? -10.765 12.473 17.195 1.00 95.81 275 PHE A CA 1
ATOM 2249 C C . PHE A 1 275 ? -10.347 13.207 18.478 1.00 95.81 275 PHE A C 1
ATOM 2251 O O . PHE A 1 275 ? -9.441 14.037 18.421 1.00 95.81 275 PHE A O 1
ATOM 2258 N N . ASP A 1 276 ? -10.993 12.930 19.615 1.00 93.75 276 ASP A N 1
ATOM 2259 C CA . ASP A 1 276 ? -10.713 13.580 20.900 1.00 93.75 276 ASP A CA 1
ATOM 2260 C C . ASP A 1 276 ? -9.683 12.770 21.695 1.00 93.75 276 ASP A C 1
ATOM 2262 O O . ASP A 1 276 ? -9.943 12.244 22.777 1.00 93.75 276 ASP A O 1
ATOM 2266 N N . GLN A 1 277 ? -8.519 12.568 21.080 1.00 94.00 277 GLN A N 1
ATOM 2267 C CA . GLN A 1 277 ? -7.464 11.713 21.608 1.00 94.00 277 GLN A CA 1
ATOM 2268 C C . GLN A 1 277 ? -6.115 12.419 21.557 1.00 94.00 277 GLN A C 1
ATOM 2270 O O . GLN A 1 277 ? -5.857 13.268 20.705 1.00 94.00 277 GLN A O 1
ATOM 2275 N N . GLU A 1 278 ? -5.216 11.999 22.440 1.00 93.06 278 GLU A N 1
ATOM 2276 C CA . GLU A 1 278 ? -3.828 12.444 22.464 1.00 93.06 278 GLU A CA 1
ATOM 2277 C C . GLU A 1 278 ? -2.893 11.238 22.513 1.00 93.06 278 GLU A C 1
ATOM 2279 O O . GLU A 1 278 ? -3.207 10.197 23.098 1.00 93.06 278 GLU A O 1
ATOM 2284 N N . LYS A 1 279 ? -1.719 11.363 21.895 1.00 91.75 279 LYS A N 1
ATOM 2285 C CA . LYS A 1 279 ? -0.710 10.305 21.890 1.00 91.75 279 LYS A CA 1
ATOM 2286 C C . LY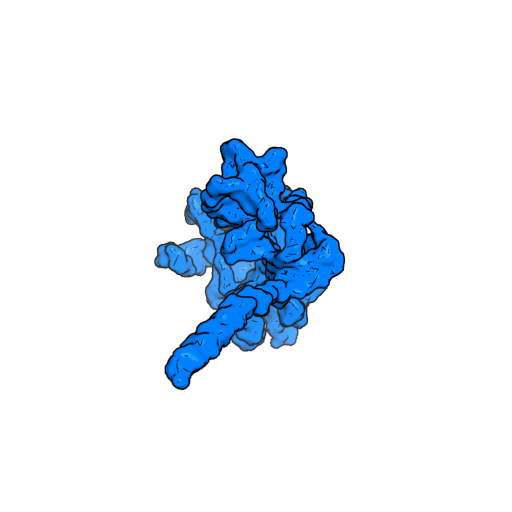S A 1 279 ? 0.692 10.888 21.928 1.00 91.75 279 LYS A C 1
ATOM 2288 O O . LYS A 1 279 ? 0.974 11.917 21.324 1.00 91.75 279 LYS A O 1
ATOM 2293 N N . PHE A 1 280 ? 1.598 10.190 22.612 1.00 90.00 280 PHE A N 1
ATOM 2294 C CA . PHE A 1 280 ? 3.020 10.498 22.531 1.00 90.00 280 PHE A CA 1
ATOM 2295 C C . PHE A 1 280 ? 3.555 10.184 21.127 1.00 90.00 280 PHE A C 1
ATOM 2297 O O . PHE A 1 280 ? 3.411 9.070 20.608 1.00 90.00 280 PHE A O 1
ATOM 2304 N N . ASN A 1 281 ? 4.168 11.174 20.497 1.00 87.88 281 ASN A N 1
ATOM 2305 C CA . ASN A 1 281 ? 4.816 11.052 19.209 1.00 87.88 281 ASN A CA 1
ATOM 2306 C C . ASN A 1 281 ? 6.324 10.880 19.405 1.00 87.88 281 ASN A C 1
ATOM 2308 O O . ASN A 1 281 ? 7.012 11.798 19.838 1.00 87.88 281 ASN A O 1
ATOM 2312 N N . ASN A 1 282 ? 6.837 9.701 19.051 1.00 84.50 282 ASN A N 1
ATOM 2313 C CA . ASN A 1 282 ? 8.256 9.372 19.198 1.00 84.50 282 ASN A CA 1
ATOM 2314 C C . ASN A 1 282 ? 9.180 10.236 18.326 1.00 84.50 282 ASN A C 1
ATOM 2316 O O . ASN A 1 282 ? 10.357 10.335 18.640 1.00 84.50 282 ASN A O 1
ATOM 2320 N N . ASP A 1 283 ? 8.680 10.834 17.240 1.00 83.81 283 ASP A N 1
ATOM 2321 C CA . ASP A 1 283 ? 9.514 11.664 16.360 1.00 83.81 283 ASP A CA 1
ATOM 2322 C C . ASP A 1 283 ? 9.707 13.079 16.910 1.00 83.81 283 ASP A C 1
ATOM 2324 O O . ASP A 1 283 ? 10.736 13.705 16.674 1.00 83.81 283 ASP A O 1
ATOM 2328 N N . THR A 1 284 ? 8.698 13.600 17.611 1.00 87.00 284 THR A N 1
ATOM 2329 C CA . THR A 1 284 ? 8.697 14.967 18.154 1.00 87.00 284 THR A CA 1
ATOM 2330 C C . THR A 1 284 ? 8.900 15.008 19.664 1.00 87.00 284 THR A C 1
ATOM 2332 O O . THR A 1 284 ? 9.063 16.094 20.220 1.00 87.00 284 THR A O 1
ATOM 2335 N N . GLU A 1 285 ? 8.881 13.842 20.313 1.00 91.19 285 GLU A N 1
ATOM 2336 C CA . GLU A 1 285 ? 8.987 13.638 21.759 1.00 91.19 285 GLU A CA 1
ATOM 2337 C C . GLU A 1 285 ? 7.930 14.414 22.566 1.00 91.19 285 GLU A C 1
ATOM 2339 O O . GLU A 1 285 ? 8.184 14.902 23.669 1.00 91.19 285 GLU A O 1
ATOM 2344 N N . LYS A 1 286 ? 6.717 14.546 22.013 1.00 91.38 286 LYS A N 1
ATOM 2345 C CA . LYS A 1 286 ? 5.610 15.314 22.606 1.00 91.38 286 LYS A CA 1
ATOM 2346 C C . LYS A 1 286 ? 4.312 14.526 22.626 1.00 91.38 286 LYS A C 1
ATOM 2348 O O . LYS A 1 286 ? 4.091 13.654 21.792 1.00 91.38 286 LYS A O 1
ATOM 2353 N N . ILE A 1 287 ? 3.438 14.872 23.568 1.00 92.25 287 ILE A N 1
ATOM 2354 C CA . ILE A 1 287 ? 2.025 14.492 23.509 1.00 92.25 287 ILE A CA 1
ATOM 2355 C C . ILE A 1 287 ? 1.352 15.429 22.508 1.00 92.25 287 ILE A C 1
ATOM 2357 O O . ILE A 1 287 ? 1.470 16.649 22.621 1.00 92.25 287 ILE A O 1
ATOM 2361 N N . GLU A 1 288 ? 0.709 14.851 21.502 1.00 92.12 288 GLU A N 1
ATOM 2362 C CA . GLU A 1 288 ? 0.088 15.578 20.401 1.00 92.12 288 GLU A CA 1
ATOM 2363 C C . GLU A 1 288 ? -1.338 15.071 20.163 1.00 92.12 288 GLU A C 1
ATOM 2365 O O . GLU A 1 288 ? -1.636 13.917 20.496 1.00 92.12 288 GLU A O 1
ATOM 2370 N N . PRO A 1 289 ? -2.199 15.892 19.533 1.00 93.50 289 PRO A N 1
ATOM 2371 C CA . PRO A 1 289 ? -3.491 15.443 19.042 1.00 93.50 289 PRO A CA 1
ATOM 2372 C C . PRO A 1 289 ? -3.354 14.177 18.193 1.00 93.50 289 PRO A C 1
ATOM 2374 O O . PRO A 1 289 ? -2.442 14.037 17.365 1.00 93.50 289 PRO A O 1
ATOM 2377 N N . ALA A 1 290 ? -4.292 13.267 18.389 1.00 94.50 290 ALA A N 1
ATOM 2378 C CA . ALA A 1 290 ? -4.341 11.953 17.781 1.00 94.50 290 ALA A CA 1
ATOM 2379 C C . ALA A 1 290 ? -5.789 11.596 17.419 1.00 94.50 290 ALA A C 1
ATOM 2381 O O . ALA A 1 290 ? -6.720 12.362 17.656 1.00 94.50 290 ALA A O 1
ATOM 2382 N N . PHE A 1 291 ? -5.975 10.422 16.828 1.00 95.12 291 PHE A N 1
ATOM 2383 C CA . PHE A 1 291 ? -7.293 9.827 16.643 1.00 95.12 291 PHE A CA 1
ATOM 2384 C C . PHE A 1 291 ? -7.243 8.340 16.978 1.00 95.12 291 PHE A C 1
ATOM 2386 O O . PHE A 1 291 ? -6.223 7.685 16.764 1.00 95.12 291 PHE A O 1
ATOM 2393 N N . GLN A 1 292 ? -8.334 7.793 17.495 1.00 94.75 292 GLN A N 1
ATOM 2394 C CA . GLN A 1 292 ? -8.485 6.367 17.753 1.00 94.75 292 GLN A CA 1
ATOM 2395 C C . GLN A 1 292 ? -9.446 5.748 16.745 1.00 94.75 292 GLN A C 1
ATOM 2397 O O . GLN A 1 292 ? -10.472 6.337 16.414 1.00 94.75 292 GLN A O 1
ATOM 2402 N N . ILE A 1 293 ? -9.123 4.539 16.290 1.00 95.19 293 ILE A N 1
ATOM 2403 C CA . ILE A 1 293 ? -10.043 3.696 15.524 1.00 95.19 293 ILE A CA 1
ATOM 2404 C C . ILE A 1 293 ? -10.573 2.614 16.463 1.00 95.19 293 ILE A C 1
ATOM 2406 O O . ILE A 1 293 ? -9.783 1.921 17.106 1.00 95.19 293 ILE A O 1
ATOM 2410 N N . LYS A 1 294 ? -11.896 2.465 16.546 1.00 93.75 294 LYS A N 1
ATOM 2411 C CA . LYS A 1 294 ? -12.569 1.438 17.353 1.00 93.75 294 LYS A CA 1
ATOM 2412 C C . LYS A 1 294 ? -13.436 0.576 16.446 1.00 93.75 294 LYS A C 1
ATOM 2414 O O . LYS A 1 294 ? -14.225 1.116 15.676 1.00 93.75 294 LYS A O 1
ATOM 2419 N N . TYR A 1 295 ? -13.301 -0.742 16.535 1.00 94.31 295 TYR A N 1
ATOM 2420 C CA . TYR A 1 295 ? -14.223 -1.660 15.870 1.00 94.31 295 TYR A CA 1
ATOM 2421 C C . TYR A 1 295 ? -15.590 -1.605 16.561 1.00 94.31 295 TYR A C 1
ATOM 2423 O O . TYR A 1 295 ? -15.665 -1.585 17.790 1.00 94.31 295 TYR A O 1
ATOM 2431 N N . ILE A 1 296 ? -16.666 -1.553 15.771 1.00 93.88 296 ILE A N 1
ATOM 2432 C CA . ILE A 1 296 ? -18.040 -1.509 16.300 1.00 93.88 296 ILE A CA 1
ATOM 2433 C C . ILE A 1 296 ? -18.971 -2.561 15.683 1.00 93.88 296 ILE A C 1
ATOM 2435 O O . ILE A 1 296 ? -20.083 -2.734 16.174 1.00 93.88 296 ILE A O 1
ATOM 2439 N N . GLY A 1 297 ? -18.535 -3.287 14.648 1.00 93.88 297 GLY A N 1
ATOM 2440 C CA . GLY A 1 297 ? -19.309 -4.385 14.066 1.00 93.88 297 GLY A CA 1
ATOM 2441 C C . GLY A 1 297 ? -19.019 -4.644 12.589 1.00 93.88 297 GLY A C 1
ATOM 2442 O O . GLY A 1 297 ? -18.139 -4.033 11.984 1.00 93.88 297 GLY A O 1
ATOM 2443 N N . ILE A 1 298 ? -19.780 -5.567 12.008 1.00 94.12 298 ILE A N 1
ATOM 2444 C CA . ILE A 1 298 ? -19.857 -5.791 10.556 1.00 94.12 298 ILE A CA 1
ATOM 2445 C C . ILE A 1 298 ? -20.853 -4.775 9.963 1.00 94.12 298 ILE A C 1
ATOM 2447 O O . ILE A 1 298 ? -21.811 -4.395 10.642 1.00 94.12 298 ILE A O 1
ATOM 2451 N N . ALA A 1 299 ? -20.588 -4.296 8.743 1.00 87.50 299 ALA A N 1
ATOM 2452 C CA . ALA A 1 299 ? -21.395 -3.288 8.049 1.00 87.50 299 ALA A CA 1
ATOM 2453 C C . ALA A 1 299 ? -22.775 -3.799 7.618 1.00 87.50 299 ALA A C 1
ATOM 2455 O O . ALA A 1 299 ? -22.861 -4.939 7.107 1.00 87.50 299 ALA A O 1
#

Sequence (299 aa):
MKKILSILSIFTLTLVMSSCSLLKNKYVTMTNGVDITIPNEYKEHMLLPNHIPSIHFDLENVRISTDSTNALVKFVQNDPYVLSDAMANHLARYSNDQIIETRRVEREEKKGAKLGKDYLPIDEGTQSLEKIIIATQDDGTRVSYSFRTFQSNGKIYYAYSYTENMSIALEMPLMVVKEENMKKLVLLPIPYNTKYIVGGYNIELDSLLKKDQYLDTTKENYYIFNYPTYLKAINTDSSYLINEVKNWYIKHCNGHFEENQFIIEYLGVKFWIDFDQEKFNNDTEKIEPAFQIKYIGIA

Radius of gyration: 23.6 Å; chains: 1; bounding box: 82×54×53 Å

Secondary structure (DSSP, 8-state):
-HHHHHHHHHHHHHHHHGGGGS----EEEEEEEEEEE--HHHHTTBS-GGG--EEEEEEEEEEEETT-BTTEEEB-S--HHHHHHHHHHHHTTS-GGGEEEEEEEEE--BTBEEETTEEEPPPTT--EEEEEEEEE-TTS-EEEEEEEEEEETTEEEEE--SSS--EEEE--BEEEEEETTEEEEEE----TT---SSBGGGS-HHHHHH-GGGBTTS--TTSEEE--HHHHTT---HHHHHHHHHHHHHHHS--EEETTEEEEEETTEEEEEEEEEEEEETTTTEEEEEEEEEEEEE-

pLDDT: mean 88.5, std 14.27, range [34.44, 98.44]

Foldseek 3Di:
DVVVVVVVVVVVVVVVVVCVVVPPQDKDWDAFFAKQWDFPVQLVQAPCNPLTDIDGQGDGRWIFGPPAGSQKTFGDDDQQQSVFVSVVVSPVVADPVQKDWDDWDFDDDPQADDGPPDHAHFDPPWTWIFTWMWGADQLLWIKIWTFIWTDHPNDIGTHHDPVGTTMIGTFFAWAWEADPNFTHIDGDRDDPQWDAQHTDPNDDPVCCRPDPLRYLPDPHCRQKIDQHPVQVVVPQDLVSSVVVRQVSQVRNFVWDDDPNWTWGHHSQWIWTKAQQDWDQDPVVRDIGGIIGIHTDGGD